Protein AF-A0A7S2K8G9-F1 (afdb_monomer_lite)

Sequence (237 aa):
RGAKSLRGMRRFMSRNVRMRMRWQKLLEPHQEMLNETRERWERATRVSAELAESSSAREAEAARQRVQIDTIRLQVPALEAEKKLAVASRSFKEAGRLTEEIKRREESQRAMEAELEQLQESLSGAREELAACRSAEESAQAELVEAESKCDLEELRVLRRQVRDIEKLRAVLGEIAGDQDTTLLAQEVKVLQKCQDHLAHKCAVEVDSLEDIPSAAEEEDPPDEEEDEEEDEGEEA

Structure (mmCIF, N/CA/C/O backbone):
data_AF-A0A7S2K8G9-F1
#
_entry.id   AF-A0A7S2K8G9-F1
#
loop_
_atom_site.group_PDB
_atom_site.id
_atom_site.type_symbol
_atom_site.label_atom_id
_atom_site.label_alt_id
_atom_site.label_comp_id
_atom_site.label_asym_id
_atom_site.label_entity_id
_atom_site.label_seq_id
_atom_site.pdbx_PDB_ins_code
_atom_site.Cartn_x
_atom_site.Cartn_y
_atom_site.Cartn_z
_atom_site.occupancy
_atom_site.B_iso_or_equiv
_atom_site.auth_seq_id
_atom_site.auth_comp_id
_atom_site.auth_asym_id
_atom_site.auth_atom_id
_atom_site.pdbx_PDB_model_num
ATOM 1 N N . ARG A 1 1 ? 49.197 5.739 -41.505 1.00 50.34 1 ARG A N 1
ATOM 2 C CA . ARG A 1 1 ? 47.767 5.317 -41.477 1.00 50.34 1 ARG A CA 1
ATOM 3 C C . ARG A 1 1 ? 47.216 5.116 -40.052 1.00 50.34 1 ARG A C 1
ATOM 5 O O . ARG A 1 1 ? 46.020 5.294 -39.887 1.00 50.34 1 ARG A O 1
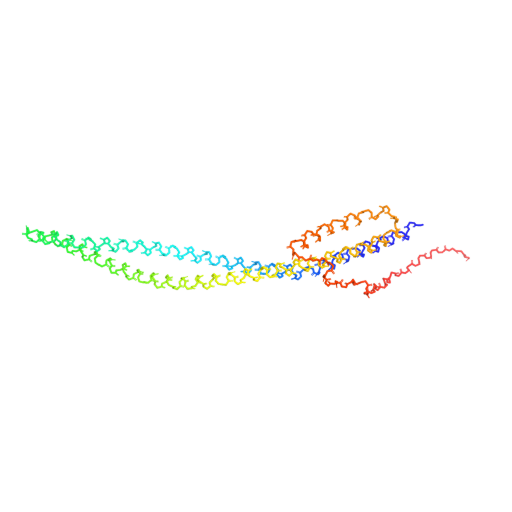ATOM 12 N N . GLY A 1 2 ? 48.042 4.855 -39.025 1.00 57.88 2 GLY A N 1
ATOM 13 C CA . GLY A 1 2 ? 47.574 4.643 -37.639 1.00 57.88 2 GLY A CA 1
ATOM 14 C C . GLY A 1 2 ? 46.947 5.858 -36.930 1.00 57.88 2 GLY A C 1
ATOM 15 O O . GLY A 1 2 ? 45.874 5.729 -36.356 1.00 57.88 2 GLY A O 1
ATOM 16 N N . ALA A 1 3 ? 47.533 7.059 -37.024 1.00 60.72 3 ALA A N 1
ATOM 17 C CA . ALA A 1 3 ? 47.058 8.223 -36.252 1.00 60.72 3 AL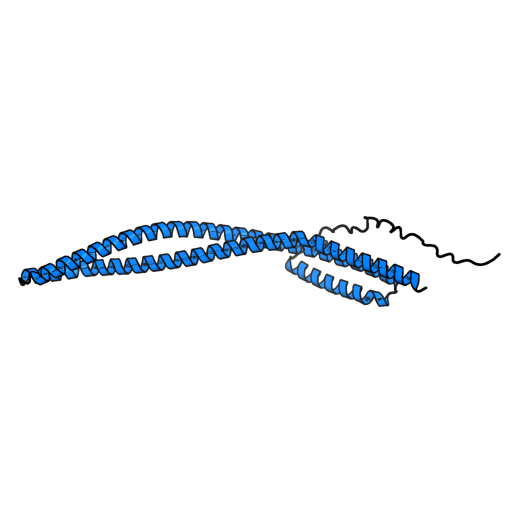A A CA 1
ATOM 18 C C . ALA A 1 3 ? 45.655 8.740 -36.654 1.00 60.72 3 ALA A C 1
ATOM 20 O O . ALA A 1 3 ? 44.865 9.125 -35.795 1.00 60.72 3 ALA A O 1
ATOM 21 N N . LYS A 1 4 ? 45.303 8.709 -37.952 1.00 61.47 4 LYS A N 1
ATOM 22 C CA . LYS A 1 4 ? 43.963 9.107 -38.442 1.00 61.47 4 LYS A CA 1
ATOM 23 C C . LYS A 1 4 ? 42.865 8.125 -37.997 1.00 61.47 4 LYS A C 1
ATOM 25 O O . LYS A 1 4 ? 41.778 8.561 -37.637 1.00 61.47 4 LYS A O 1
ATOM 30 N N . SER A 1 5 ? 43.174 6.826 -37.958 1.00 72.31 5 SER A N 1
ATOM 31 C CA . SER A 1 5 ? 42.262 5.776 -37.479 1.00 72.31 5 SER A CA 1
ATOM 32 C C . SER A 1 5 ? 42.030 5.866 -35.963 1.00 72.31 5 SER A C 1
ATOM 34 O O . SER A 1 5 ? 40.886 5.823 -35.517 1.00 72.31 5 SER A O 1
ATOM 36 N N . LEU A 1 6 ? 43.082 6.123 -35.173 1.00 80.19 6 LEU A N 1
ATOM 37 C CA . LEU A 1 6 ? 42.963 6.315 -33.720 1.00 80.19 6 LEU A CA 1
ATOM 38 C C . LEU A 1 6 ? 42.156 7.570 -33.347 1.00 80.19 6 LEU A C 1
ATOM 40 O O . LEU A 1 6 ? 41.344 7.519 -32.422 1.00 80.19 6 LEU A O 1
ATOM 44 N N . ARG A 1 7 ? 42.318 8.681 -34.084 1.00 83.06 7 ARG A N 1
ATOM 45 C CA . ARG A 1 7 ? 41.493 9.891 -33.902 1.00 83.06 7 ARG A CA 1
ATOM 46 C C . ARG A 1 7 ? 40.018 9.642 -34.233 1.00 83.06 7 ARG A C 1
ATOM 48 O O . ARG A 1 7 ? 39.152 10.035 -33.453 1.00 83.06 7 ARG A O 1
ATOM 55 N N . GLY A 1 8 ? 39.729 8.945 -35.336 1.00 83.25 8 GLY A N 1
ATOM 56 C CA . GLY A 1 8 ? 38.362 8.548 -35.699 1.00 83.25 8 GLY A CA 1
ATOM 57 C C . GLY A 1 8 ? 37.708 7.659 -34.638 1.00 83.25 8 GLY A C 1
ATOM 58 O O . GLY A 1 8 ? 36.582 7.920 -34.219 1.00 83.25 8 GLY A O 1
ATOM 59 N N . MET A 1 9 ? 38.452 6.675 -34.124 1.00 86.50 9 MET A N 1
ATOM 60 C CA . MET A 1 9 ? 37.984 5.790 -33.056 1.00 86.50 9 MET A CA 1
ATOM 61 C C . MET A 1 9 ? 37.718 6.544 -31.745 1.00 86.50 9 MET A C 1
ATOM 63 O O . MET A 1 9 ? 36.694 6.320 -31.103 1.00 86.50 9 MET A O 1
ATOM 67 N N . ARG A 1 10 ? 38.587 7.489 -31.356 1.00 87.12 10 ARG A N 1
ATOM 68 C CA . ARG A 1 10 ? 38.372 8.322 -30.159 1.00 87.12 10 ARG A CA 1
ATOM 69 C C . ARG A 1 10 ? 37.073 9.126 -30.262 1.00 87.12 10 ARG A C 1
ATOM 71 O O . ARG A 1 10 ? 36.257 9.078 -29.346 1.00 87.12 10 ARG A O 1
ATOM 78 N N . ARG A 1 11 ? 36.843 9.801 -31.396 1.00 87.12 11 ARG A N 1
ATOM 79 C CA . ARG A 1 11 ? 35.603 10.562 -31.647 1.00 87.12 11 ARG A CA 1
ATOM 80 C C . ARG A 1 11 ? 34.369 9.662 -31.624 1.00 87.12 11 ARG A C 1
ATOM 82 O O . ARG A 1 11 ? 33.360 10.017 -31.015 1.00 87.12 11 ARG A O 1
ATOM 89 N N . PHE A 1 12 ? 34.463 8.482 -32.236 1.00 88.94 12 PHE A N 1
ATOM 90 C CA . PHE A 1 12 ? 33.402 7.478 -32.217 1.00 88.94 12 PHE A CA 1
ATOM 91 C C . PHE A 1 12 ? 33.032 7.059 -30.785 1.00 88.94 12 PHE A C 1
ATOM 93 O O . PH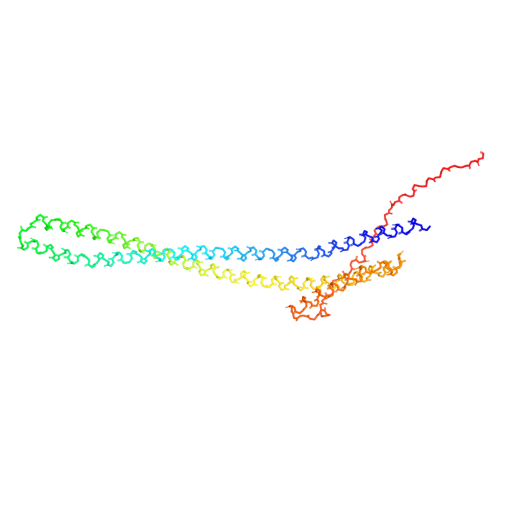E A 1 12 ? 31.856 7.095 -30.416 1.00 88.94 12 PHE A O 1
ATOM 100 N N . MET A 1 13 ? 34.025 6.731 -29.955 1.00 88.94 13 MET A N 1
ATOM 101 C CA . MET A 1 13 ? 33.805 6.332 -28.562 1.00 88.94 13 MET A CA 1
ATOM 102 C C . MET A 1 13 ? 33.171 7.458 -27.738 1.00 88.94 13 MET A C 1
ATOM 104 O O . MET A 1 13 ? 32.172 7.223 -27.057 1.00 88.94 13 MET A O 1
ATOM 108 N N . SER A 1 14 ? 33.670 8.693 -27.858 1.00 89.69 14 SER A N 1
ATOM 109 C CA . SER A 1 14 ? 33.078 9.856 -27.183 1.00 89.69 14 SER A CA 1
ATOM 110 C C . SER A 1 14 ? 31.628 10.094 -27.613 1.00 89.69 14 SER A C 1
ATOM 112 O O . SER A 1 14 ? 30.766 10.385 -26.782 1.00 89.69 14 SER A O 1
ATOM 114 N N . ARG A 1 15 ? 31.314 9.932 -28.904 1.00 89.75 15 ARG A N 1
ATOM 115 C CA . ARG A 1 15 ? 29.938 10.027 -29.416 1.00 89.75 15 ARG A CA 1
ATOM 116 C C . ARG A 1 15 ? 29.037 8.932 -28.838 1.00 89.75 15 ARG A C 1
ATOM 118 O O . ARG A 1 15 ? 27.915 9.236 -28.439 1.00 89.75 15 ARG A O 1
ATOM 125 N N . ASN A 1 16 ? 29.521 7.692 -28.766 1.00 90.12 16 ASN A N 1
ATOM 126 C CA . ASN A 1 16 ? 28.788 6.557 -28.200 1.00 90.12 16 ASN A CA 1
ATOM 127 C C . ASN A 1 16 ? 28.455 6.790 -26.714 1.00 90.12 16 ASN A C 1
ATOM 129 O O . ASN A 1 16 ? 27.297 6.680 -26.316 1.00 90.12 16 ASN A O 1
ATOM 133 N N . VAL A 1 17 ? 29.435 7.221 -25.914 1.00 92.31 17 VAL A N 1
ATOM 134 C CA . VAL A 1 17 ? 29.226 7.544 -24.491 1.00 92.31 17 VAL A CA 1
ATOM 135 C C . VAL A 1 17 ? 28.196 8.665 -24.316 1.00 92.31 17 VAL A C 1
ATOM 137 O O . VAL A 1 17 ? 27.232 8.496 -23.569 1.00 92.31 17 VAL A O 1
ATOM 140 N N . ARG A 1 18 ? 28.335 9.780 -25.047 1.00 91.50 18 ARG A N 1
ATOM 141 C CA . ARG A 1 18 ? 27.383 10.908 -24.981 1.00 91.50 18 ARG A CA 1
ATOM 142 C C . ARG A 1 18 ? 25.966 10.495 -25.371 1.00 91.50 18 ARG A C 1
ATOM 144 O O . ARG A 1 18 ? 24.994 10.911 -24.747 1.00 91.50 18 ARG A O 1
ATOM 151 N N . MET A 1 19 ? 25.836 9.659 -26.394 1.00 92.31 19 MET A N 1
ATOM 152 C CA . MET A 1 19 ? 24.553 9.118 -26.826 1.00 92.31 19 MET A CA 1
ATOM 153 C C . MET A 1 19 ? 23.892 8.270 -25.729 1.00 92.31 19 MET A C 1
ATOM 155 O O . MET A 1 19 ? 22.720 8.496 -25.439 1.00 92.31 19 MET A O 1
ATOM 159 N N . ARG A 1 20 ? 24.642 7.383 -25.063 1.00 93.62 20 ARG A N 1
ATOM 160 C CA . ARG A 1 20 ? 24.128 6.585 -23.936 1.00 93.62 20 ARG A CA 1
ATOM 161 C C . ARG A 1 20 ? 23.677 7.449 -22.764 1.00 93.62 20 ARG A C 1
ATOM 163 O O . ARG A 1 20 ? 22.590 7.234 -22.238 1.00 93.62 20 ARG A O 1
ATOM 170 N N . MET A 1 21 ? 24.462 8.468 -22.412 1.00 94.06 21 MET A N 1
ATOM 171 C CA . MET A 1 21 ? 24.083 9.434 -21.374 1.00 94.06 21 MET A CA 1
ATOM 172 C C . MET A 1 21 ? 22.768 10.145 -21.708 1.00 94.06 21 MET A C 1
ATOM 174 O O . MET A 1 21 ? 21.941 10.356 -20.828 1.00 94.06 21 MET A O 1
ATOM 178 N N . ARG A 1 22 ? 22.539 10.494 -22.981 1.00 92.56 22 ARG A N 1
ATOM 179 C CA . ARG A 1 22 ? 21.271 11.108 -23.402 1.00 92.56 22 ARG A CA 1
ATOM 180 C C . ARG A 1 22 ? 20.089 10.166 -23.227 1.00 92.56 22 ARG A C 1
ATOM 182 O O . ARG A 1 22 ? 19.056 10.612 -22.752 1.00 92.56 22 ARG A O 1
ATOM 189 N N . TRP A 1 23 ? 20.225 8.890 -23.580 1.00 94.62 23 TRP A N 1
ATOM 190 C CA . TRP A 1 23 ? 19.137 7.935 -23.363 1.00 94.62 23 TRP A CA 1
ATOM 191 C C . TRP A 1 23 ? 18.804 7.768 -21.882 1.00 94.62 23 TRP A C 1
ATOM 193 O O . TRP A 1 23 ? 17.631 7.709 -21.538 1.00 94.62 23 TRP A O 1
ATOM 203 N N . GLN A 1 24 ? 19.816 7.751 -21.012 1.00 94.81 24 GLN A N 1
ATOM 204 C CA . GLN A 1 24 ? 19.599 7.699 -19.567 1.00 94.81 24 GLN A CA 1
ATOM 205 C C . GLN A 1 24 ? 18.829 8.931 -19.070 1.00 94.81 24 GLN A C 1
ATOM 207 O O . GLN A 1 24 ? 17.834 8.778 -18.372 1.00 94.81 24 GLN A O 1
ATOM 212 N N . LYS A 1 25 ? 19.225 10.135 -19.501 1.00 95.12 25 LYS A N 1
ATOM 213 C CA . LYS A 1 25 ? 18.531 11.386 -19.151 1.00 95.12 25 LYS A CA 1
ATOM 214 C C . LYS A 1 25 ? 17.076 11.440 -19.622 1.00 95.12 25 LYS A C 1
ATOM 216 O O . LYS A 1 25 ? 16.276 12.140 -19.019 1.00 95.12 25 LYS A O 1
ATOM 221 N N . LEU A 1 26 ? 16.729 10.738 -20.704 1.00 94.56 26 LEU A N 1
ATOM 222 C CA . LEU A 1 26 ? 15.336 10.641 -21.154 1.00 94.56 26 LEU A CA 1
ATOM 223 C C . LEU A 1 26 ? 14.488 9.782 -20.210 1.00 94.56 26 LEU A C 1
ATOM 225 O O . LEU A 1 26 ? 13.310 10.063 -20.048 1.00 94.56 26 LEU A O 1
ATOM 229 N N . LEU A 1 27 ? 15.073 8.748 -19.600 1.00 94.81 27 LEU A N 1
ATOM 230 C CA . LEU A 1 27 ? 14.357 7.822 -18.716 1.00 94.81 27 LEU A CA 1
ATOM 231 C C . LEU A 1 27 ? 14.278 8.310 -17.267 1.00 94.81 27 LEU A C 1
ATOM 233 O O . LEU A 1 27 ? 13.322 7.983 -16.572 1.00 94.81 27 LEU A O 1
ATOM 237 N N . GLU A 1 28 ? 15.261 9.092 -16.824 1.00 96.00 28 GLU A N 1
ATOM 238 C CA . GLU A 1 28 ? 15.379 9.617 -15.458 1.00 96.00 28 GLU A CA 1
ATOM 239 C C . GLU A 1 28 ? 14.076 10.226 -14.895 1.00 96.00 28 GLU A C 1
ATOM 241 O O . GLU A 1 28 ? 13.615 9.727 -13.869 1.00 96.00 28 GLU A O 1
ATOM 246 N N . PRO A 1 29 ? 13.384 11.174 -15.563 1.00 96.06 29 PRO A N 1
ATOM 247 C CA . PRO A 1 29 ? 12.154 11.755 -15.010 1.00 96.06 29 PRO A CA 1
ATOM 248 C C . PRO A 1 29 ? 11.009 10.739 -14.852 1.00 96.06 29 PRO A C 1
ATOM 250 O O . PRO A 1 29 ? 10.160 10.878 -13.973 1.00 96.06 29 PRO A O 1
ATOM 253 N N . HIS A 1 30 ? 10.964 9.702 -15.692 1.00 95.56 30 HIS A N 1
ATOM 254 C CA . HIS A 1 30 ? 9.945 8.653 -15.603 1.00 95.56 30 HIS A CA 1
ATOM 255 C C . HIS A 1 30 ? 10.254 7.665 -14.478 1.00 95.56 30 HIS A C 1
ATOM 257 O O . HIS A 1 30 ? 9.345 7.231 -13.772 1.00 95.56 30 HIS A O 1
ATOM 263 N N . GLN A 1 31 ? 11.537 7.366 -14.265 1.00 95.31 31 GLN A N 1
ATOM 264 C CA . GLN A 1 31 ? 11.991 6.569 -13.129 1.00 95.31 31 GLN A CA 1
ATOM 265 C C . GLN A 1 31 ? 11.748 7.297 -11.804 1.00 95.31 31 GLN A C 1
ATOM 267 O O . GLN A 1 31 ? 11.271 6.681 -10.855 1.00 95.31 31 GLN A O 1
ATOM 272 N N . GLU A 1 32 ? 12.020 8.602 -11.741 1.00 96.88 32 GLU A N 1
ATOM 273 C CA . GLU A 1 32 ? 11.715 9.438 -10.574 1.00 96.88 32 GLU A CA 1
ATOM 274 C C . GLU A 1 32 ? 10.214 9.437 -10.266 1.00 96.88 32 GLU A C 1
ATOM 276 O O . GLU A 1 32 ? 9.825 9.109 -9.148 1.00 96.88 32 GLU A O 1
ATOM 281 N N . MET A 1 33 ? 9.362 9.677 -11.268 1.00 97.12 33 MET A N 1
ATOM 282 C CA . MET A 1 33 ? 7.902 9.609 -11.115 1.00 97.12 33 MET A CA 1
ATOM 283 C C . MET A 1 33 ? 7.428 8.242 -10.591 1.00 97.12 33 MET A C 1
ATOM 285 O O . MET A 1 33 ? 6.577 8.169 -9.698 1.00 97.12 33 MET A O 1
ATOM 289 N N . LEU A 1 34 ? 7.962 7.145 -11.137 1.00 96.50 34 LEU A N 1
ATOM 290 C CA . LEU A 1 34 ? 7.613 5.791 -10.705 1.00 96.50 34 LEU A CA 1
ATOM 291 C C . LEU A 1 34 ? 8.049 5.531 -9.255 1.00 96.50 34 LEU A C 1
ATOM 293 O O . LEU A 1 34 ? 7.299 4.951 -8.470 1.00 96.50 34 LEU A O 1
ATOM 297 N N . ASN A 1 35 ? 9.241 5.992 -8.878 1.00 97.44 35 ASN A N 1
ATOM 298 C CA . ASN A 1 35 ? 9.736 5.869 -7.511 1.00 97.44 35 ASN A CA 1
ATOM 299 C C . ASN A 1 35 ? 8.875 6.682 -6.534 1.00 97.44 35 ASN A C 1
ATOM 301 O O . ASN A 1 35 ? 8.447 6.148 -5.514 1.00 97.44 35 ASN A O 1
ATOM 305 N N . GLU A 1 36 ? 8.542 7.932 -6.862 1.00 97.81 36 GLU A N 1
ATOM 306 C CA . GLU A 1 36 ? 7.702 8.793 -6.020 1.00 97.81 36 GLU A CA 1
ATOM 307 C C . GLU A 1 36 ? 6.300 8.210 -5.793 1.00 97.81 36 GLU A C 1
ATOM 309 O O . GLU A 1 36 ? 5.767 8.246 -4.677 1.00 97.81 36 GLU A O 1
ATOM 314 N N . THR A 1 37 ? 5.684 7.671 -6.849 1.00 97.56 37 THR A N 1
ATOM 315 C CA . THR A 1 37 ? 4.356 7.042 -6.765 1.00 97.56 37 THR A CA 1
ATOM 316 C C . THR A 1 37 ? 4.403 5.729 -5.989 1.00 97.56 37 THR A C 1
ATOM 318 O O . THR A 1 37 ? 3.532 5.495 -5.147 1.00 97.56 37 THR A O 1
ATOM 321 N N . ARG A 1 38 ? 5.458 4.920 -6.161 1.00 97.94 38 ARG A N 1
ATOM 322 C CA . ARG A 1 38 ? 5.689 3.717 -5.350 1.00 97.94 38 ARG A CA 1
ATOM 323 C C . ARG A 1 38 ? 5.851 4.064 -3.871 1.00 97.94 38 ARG A C 1
ATOM 325 O O . ARG A 1 38 ? 5.158 3.485 -3.041 1.00 97.94 38 ARG A O 1
ATOM 332 N N . GLU A 1 39 ? 6.682 5.046 -3.532 1.00 98.00 39 GLU A N 1
ATOM 333 C CA . GLU A 1 39 ? 6.868 5.494 -2.146 1.00 98.00 39 GLU A CA 1
ATOM 334 C C . GLU A 1 39 ? 5.577 6.045 -1.524 1.00 98.00 39 GLU A C 1
ATOM 336 O O . GLU A 1 39 ? 5.357 5.944 -0.312 1.00 98.00 39 GLU A O 1
ATOM 341 N N . ARG A 1 40 ? 4.713 6.682 -2.322 1.00 97.56 40 ARG A N 1
ATOM 342 C CA . ARG A 1 40 ? 3.399 7.153 -1.862 1.00 97.56 40 ARG A CA 1
ATOM 343 C C . ARG A 1 40 ? 2.483 5.980 -1.526 1.00 97.56 40 ARG A C 1
ATOM 345 O O . ARG A 1 40 ? 1.909 5.977 -0.436 1.00 97.56 40 ARG A O 1
ATOM 352 N N . TRP A 1 41 ? 2.383 4.998 -2.419 1.00 98.25 41 TRP A N 1
ATOM 353 C CA . TRP A 1 41 ? 1.589 3.791 -2.199 1.00 98.25 41 TRP A CA 1
ATOM 354 C C . TRP A 1 41 ? 2.103 2.984 -0.999 1.00 98.25 41 TRP A C 1
ATOM 356 O O . TRP A 1 41 ? 1.333 2.708 -0.084 1.00 98.25 41 TRP A O 1
ATOM 366 N N . GLU A 1 42 ? 3.410 2.721 -0.911 1.00 98.06 42 GLU A N 1
ATOM 367 C CA . GLU A 1 42 ? 4.015 1.987 0.211 1.00 98.06 42 GLU A CA 1
ATOM 368 C C . GLU A 1 42 ? 3.752 2.664 1.564 1.00 98.06 42 GLU A C 1
ATOM 370 O O . GLU A 1 42 ? 3.424 2.000 2.553 1.00 98.06 42 GLU A O 1
ATOM 375 N N . ARG A 1 43 ? 3.851 4.000 1.623 1.00 97.81 43 ARG A N 1
ATOM 376 C CA . ARG A 1 43 ? 3.500 4.757 2.832 1.00 97.81 43 ARG A CA 1
ATOM 377 C C . ARG A 1 43 ? 2.023 4.613 3.184 1.00 97.81 43 ARG A C 1
ATOM 379 O O . ARG A 1 43 ? 1.722 4.412 4.359 1.00 97.81 43 ARG A O 1
ATOM 386 N N . ALA A 1 44 ? 1.123 4.714 2.205 1.00 97.00 44 ALA A N 1
ATOM 387 C CA . ALA A 1 44 ? -0.315 4.575 2.430 1.00 97.00 44 ALA A CA 1
ATOM 388 C C . ALA A 1 44 ? -0.672 3.168 2.939 1.00 97.00 44 ALA A C 1
ATOM 390 O O . ALA A 1 44 ? -1.344 3.045 3.963 1.00 97.00 44 ALA A O 1
ATOM 391 N N . THR A 1 45 ? -0.135 2.121 2.306 1.00 97.75 45 THR A N 1
ATOM 392 C CA . THR A 1 45 ? -0.306 0.722 2.726 1.00 97.75 45 THR A CA 1
ATOM 393 C C . THR A 1 45 ? 0.209 0.485 4.142 1.00 97.75 45 THR A C 1
ATOM 395 O O . THR A 1 45 ? -0.472 -0.152 4.945 1.00 97.75 45 THR A O 1
ATOM 398 N N . ARG A 1 46 ? 1.380 1.032 4.502 1.00 97.94 46 ARG A N 1
ATOM 399 C CA . ARG A 1 46 ? 1.911 0.898 5.867 1.00 97.94 46 ARG A CA 1
ATOM 400 C C . ARG A 1 46 ? 0.980 1.529 6.904 1.00 97.94 46 ARG A C 1
ATOM 402 O O . ARG A 1 46 ? 0.658 0.881 7.893 1.00 97.94 46 ARG A O 1
ATOM 409 N N . VAL A 1 47 ? 0.522 2.759 6.667 1.00 96.62 47 VAL A N 1
ATOM 410 C CA . VAL A 1 47 ? -0.398 3.460 7.584 1.00 96.62 47 VAL A CA 1
ATOM 411 C C . VAL A 1 47 ? -1.727 2.704 7.715 1.00 96.62 47 VAL A C 1
ATOM 413 O O . VAL A 1 47 ? -2.224 2.516 8.824 1.00 96.62 47 VAL A O 1
ATOM 416 N N . SER A 1 48 ? -2.276 2.223 6.597 1.00 96.81 48 SER A N 1
ATOM 417 C CA . SER A 1 48 ? -3.493 1.400 6.547 1.00 96.81 48 SER A CA 1
ATOM 418 C C . SER A 1 48 ? -3.341 0.116 7.378 1.00 96.81 48 SER A C 1
ATOM 420 O O . SER A 1 48 ? -4.218 -0.217 8.181 1.00 96.81 48 SER A O 1
ATOM 422 N N . ALA A 1 49 ? -2.198 -0.569 7.262 1.00 97.25 49 ALA A N 1
ATOM 423 C CA . ALA A 1 49 ? -1.897 -1.786 8.013 1.00 97.25 49 ALA A CA 1
ATOM 424 C C . ALA A 1 49 ? -1.736 -1.532 9.523 1.00 97.25 49 ALA A C 1
ATOM 426 O O . ALA A 1 49 ? -2.355 -2.233 10.325 1.00 97.25 49 ALA A O 1
ATOM 427 N N . GLU A 1 50 ? -0.966 -0.511 9.911 1.00 96.81 50 GLU A N 1
ATOM 428 C CA . GLU A 1 50 ? -0.763 -0.127 11.317 1.00 96.81 50 GLU A CA 1
ATOM 429 C C . GLU A 1 50 ? -2.095 0.229 11.998 1.00 96.81 50 GLU A C 1
ATOM 431 O O . GLU A 1 50 ? -2.380 -0.209 13.119 1.00 96.81 50 GLU A O 1
ATOM 436 N N . LEU A 1 51 ? -2.956 0.982 11.306 1.00 96.12 51 LEU A N 1
ATOM 437 C CA . LEU A 1 51 ? -4.263 1.365 11.830 1.00 96.12 51 LEU A CA 1
ATOM 438 C C . LEU A 1 51 ? -5.225 0.172 11.914 1.00 96.12 51 LEU A C 1
ATOM 440 O O . LEU A 1 51 ? -5.969 0.057 12.890 1.00 96.12 51 LEU A O 1
ATOM 444 N N . ALA A 1 52 ? -5.191 -0.741 10.940 1.00 97.12 52 ALA A N 1
ATOM 445 C CA . ALA A 1 52 ? -5.979 -1.970 10.975 1.00 97.12 52 ALA A CA 1
ATOM 446 C C . ALA A 1 52 ? -5.579 -2.875 12.152 1.00 97.12 52 ALA A C 1
ATOM 448 O O . ALA A 1 52 ? -6.454 -3.376 12.862 1.00 97.12 52 ALA A O 1
ATOM 449 N N . GLU A 1 53 ? -4.278 -3.046 12.401 1.00 97.19 53 GLU A N 1
ATOM 450 C CA . GLU A 1 53 ? -3.770 -3.815 13.541 1.00 97.19 53 GLU A CA 1
ATOM 451 C C . GLU A 1 53 ? -4.179 -3.167 14.871 1.00 97.19 53 GLU A C 1
ATOM 453 O O . GLU A 1 53 ? -4.745 -3.829 15.746 1.00 97.19 53 GLU A O 1
ATOM 458 N N . SER A 1 54 ? -3.976 -1.852 14.999 1.00 96.12 54 SER A N 1
ATOM 459 C CA . SER A 1 54 ? -4.367 -1.094 16.191 1.00 96.12 54 SER A CA 1
ATOM 460 C C . SER A 1 54 ? -5.876 -1.173 16.457 1.00 96.12 54 SER A C 1
ATOM 462 O O . SER A 1 54 ? -6.300 -1.396 17.594 1.00 96.12 54 SER A O 1
ATOM 464 N N . SER A 1 55 ? -6.699 -1.047 15.412 1.00 96.00 55 SER A N 1
ATOM 465 C CA . SER A 1 55 ? -8.155 -1.181 15.505 1.00 96.00 55 SER A CA 1
ATOM 466 C C . SER A 1 55 ? -8.558 -2.592 15.943 1.00 96.00 55 SER A C 1
ATOM 468 O O . SER A 1 55 ? -9.308 -2.743 16.907 1.00 96.00 55 SER A O 1
ATOM 470 N N . SER A 1 56 ? -7.973 -3.633 15.341 1.00 96.31 56 SER A N 1
ATOM 471 C CA . SER A 1 56 ? -8.232 -5.026 15.724 1.00 96.31 56 SER A CA 1
ATOM 472 C C . SER A 1 56 ? -7.869 -5.313 17.185 1.00 96.31 56 SER A C 1
ATOM 474 O O . SER A 1 56 ? -8.588 -6.053 17.862 1.00 96.31 56 SER A O 1
ATOM 476 N N . ALA A 1 57 ? -6.773 -4.742 17.693 1.00 96.19 57 ALA A N 1
ATOM 477 C CA . ALA A 1 57 ? -6.374 -4.899 19.090 1.00 96.19 57 ALA A CA 1
ATOM 478 C C . ALA A 1 57 ? -7.396 -4.264 20.049 1.00 96.19 57 ALA A C 1
ATOM 480 O O . ALA A 1 57 ? -7.796 -4.893 21.034 1.00 96.19 57 ALA A O 1
ATOM 481 N N . ARG A 1 58 ? -7.877 -3.055 19.725 1.00 95.81 58 ARG A N 1
ATOM 482 C CA . ARG A 1 58 ? -8.929 -2.362 20.486 1.00 95.81 58 ARG A CA 1
ATOM 483 C C . ARG A 1 58 ? -10.262 -3.111 20.442 1.00 95.81 58 ARG A C 1
ATOM 485 O O . ARG A 1 58 ? -10.941 -3.212 21.459 1.00 95.81 58 ARG A O 1
ATOM 492 N N . GLU A 1 59 ? -10.634 -3.694 19.303 1.00 96.25 59 GLU A N 1
ATOM 493 C CA . GLU A 1 59 ? -11.848 -4.516 19.192 1.00 96.25 59 GLU A CA 1
ATOM 494 C C . GLU A 1 59 ? -11.777 -5.764 20.081 1.00 96.25 59 GLU A C 1
ATOM 496 O O . GLU A 1 59 ? -12.748 -6.100 20.767 1.00 96.25 59 GLU A O 1
ATOM 501 N N . ALA A 1 60 ? -10.617 -6.425 20.126 1.00 97.06 60 ALA A N 1
ATOM 502 C CA . ALA A 1 60 ? -10.390 -7.562 21.012 1.00 97.06 60 ALA A CA 1
ATOM 503 C C . ALA A 1 60 ? -10.458 -7.158 22.496 1.00 97.06 60 ALA A C 1
ATOM 505 O O . ALA A 1 60 ? -11.001 -7.896 23.322 1.00 97.06 60 ALA A O 1
ATOM 506 N N . GLU A 1 61 ? -9.941 -5.983 22.856 1.00 96.44 61 GLU A N 1
ATOM 507 C CA . GLU A 1 61 ? -10.066 -5.428 24.204 1.00 96.44 61 GLU A CA 1
ATOM 508 C C . GLU A 1 61 ? -11.520 -5.127 24.583 1.00 96.44 61 GLU A C 1
ATOM 510 O O . GLU A 1 61 ? -11.980 -5.595 25.628 1.00 96.44 61 GLU A O 1
ATOM 515 N N . ALA A 1 62 ? -12.277 -4.479 23.696 1.00 97.06 62 ALA A N 1
ATOM 516 C CA . ALA A 1 62 ? -13.697 -4.207 23.901 1.00 97.06 62 ALA A CA 1
ATOM 517 C C . ALA A 1 62 ? -14.501 -5.504 24.091 1.00 97.06 62 ALA A C 1
ATOM 519 O O . ALA A 1 62 ? -15.375 -5.587 24.956 1.00 97.06 62 ALA A O 1
ATOM 520 N N . ALA A 1 63 ? -14.192 -6.548 23.315 1.00 97.00 63 ALA A N 1
ATOM 521 C CA . ALA A 1 63 ? -14.816 -7.860 23.468 1.00 97.00 63 ALA A CA 1
ATOM 522 C C . ALA A 1 63 ? -14.507 -8.492 24.837 1.00 97.00 63 ALA A C 1
ATOM 524 O O . ALA A 1 63 ? -15.411 -9.029 25.481 1.00 97.00 63 ALA A O 1
ATOM 525 N N . ARG A 1 64 ? -13.261 -8.388 25.322 1.00 96.88 64 ARG A N 1
ATOM 526 C CA . ARG A 1 64 ? -12.877 -8.879 26.658 1.00 96.88 64 ARG A CA 1
ATOM 527 C C . ARG A 1 64 ? -13.612 -8.139 27.775 1.00 96.88 64 ARG A C 1
ATOM 529 O O . ARG A 1 64 ? -14.137 -8.796 28.672 1.00 96.88 64 ARG A O 1
ATOM 536 N N . GLN A 1 65 ? -13.696 -6.810 27.706 1.00 96.69 65 GLN A N 1
ATOM 537 C CA . GLN A 1 65 ? -14.427 -6.006 28.694 1.00 96.69 65 GLN A CA 1
ATOM 538 C C . GLN A 1 65 ? -15.920 -6.357 28.721 1.00 96.69 65 GLN A C 1
ATOM 540 O O . GLN A 1 65 ? -16.481 -6.546 29.798 1.00 96.69 65 GLN A O 1
ATOM 545 N N . ARG A 1 66 ? -16.558 -6.547 27.556 1.00 97.75 66 ARG A N 1
ATOM 546 C CA . ARG A 1 66 ? -17.963 -6.993 27.474 1.00 97.75 66 ARG A CA 1
ATOM 547 C C . ARG A 1 66 ? -18.194 -8.313 28.208 1.00 97.75 66 ARG A C 1
ATOM 549 O O . ARG A 1 66 ? -19.105 -8.403 29.023 1.00 97.75 66 ARG A O 1
ATOM 556 N N . VAL A 1 67 ? -17.327 -9.305 27.992 1.00 97.88 67 VAL A N 1
ATOM 557 C CA . VAL A 1 67 ? -17.422 -10.606 28.679 1.00 97.88 67 VAL A CA 1
ATOM 558 C C . VAL A 1 67 ? -17.255 -10.463 30.198 1.00 97.88 67 VAL A C 1
ATOM 560 O O . VAL A 1 67 ? -17.954 -11.133 30.962 1.00 97.88 67 VAL A O 1
ATOM 563 N N . GLN A 1 68 ? -16.356 -9.590 30.662 1.00 97.25 68 GLN A N 1
ATOM 564 C CA . GLN A 1 68 ? -16.177 -9.322 32.094 1.00 97.25 68 GLN A CA 1
ATOM 565 C C . GLN A 1 68 ? -17.409 -8.646 32.710 1.00 97.25 68 GLN A C 1
ATOM 567 O O . GLN A 1 68 ? -17.877 -9.087 33.762 1.00 97.25 68 GLN A O 1
ATOM 572 N N . ILE A 1 69 ? -17.972 -7.641 32.034 1.00 97.88 69 ILE A N 1
ATOM 573 C CA . ILE A 1 69 ? -19.209 -6.964 32.445 1.00 97.88 69 ILE A CA 1
ATOM 574 C C . ILE A 1 69 ? -20.360 -7.970 32.537 1.00 97.88 69 ILE A C 1
ATOM 576 O O . ILE A 1 69 ? -21.034 -8.035 33.563 1.00 97.88 69 ILE A O 1
ATOM 580 N N . ASP A 1 70 ? -20.552 -8.805 31.514 1.00 97.69 70 ASP A N 1
ATOM 581 C CA . ASP A 1 70 ? -21.614 -9.815 31.502 1.00 97.69 70 ASP A CA 1
ATOM 582 C C . ASP A 1 70 ? -21.429 -10.854 32.616 1.00 97.69 70 ASP A C 1
ATOM 584 O O . ASP A 1 70 ? -22.391 -11.255 33.272 1.00 97.69 70 ASP A O 1
ATOM 588 N N . THR A 1 71 ? -20.183 -11.231 32.913 1.00 97.69 71 THR A N 1
ATOM 589 C CA . THR A 1 71 ? -19.868 -12.110 34.046 1.00 97.69 71 THR A CA 1
ATOM 590 C C . THR A 1 71 ? -20.273 -11.471 35.376 1.00 97.69 71 THR A C 1
ATOM 592 O O . THR A 1 71 ? -20.904 -12.130 36.204 1.00 97.69 71 THR A O 1
ATOM 595 N N . ILE A 1 72 ? -19.958 -10.188 35.589 1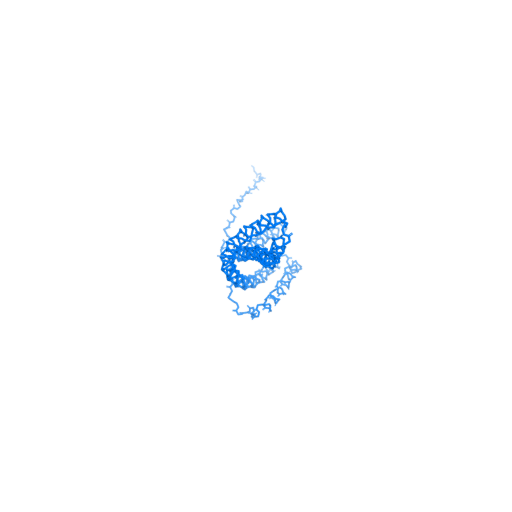.00 96.44 72 ILE A N 1
ATOM 596 C CA . ILE A 1 72 ? -20.356 -9.463 36.804 1.00 96.44 72 ILE A CA 1
ATOM 597 C C . ILE A 1 72 ? -21.886 -9.365 36.896 1.00 96.44 72 ILE A C 1
ATOM 599 O O . ILE A 1 72 ? -22.451 -9.654 37.953 1.00 96.44 72 ILE A O 1
ATOM 603 N N . ARG A 1 73 ? -22.564 -9.054 35.784 1.00 96.31 73 ARG A N 1
ATOM 604 C CA . ARG A 1 73 ? -24.034 -8.981 35.704 1.00 96.31 73 ARG A CA 1
ATOM 605 C C . ARG A 1 73 ? -24.718 -10.296 36.079 1.00 96.31 73 ARG A C 1
ATOM 607 O O . ARG A 1 73 ? -25.795 -10.265 36.665 1.00 96.31 73 ARG A O 1
ATOM 614 N N . LEU A 1 74 ? -24.099 -11.440 35.785 1.00 96.69 74 LEU A N 1
ATOM 615 C CA . LEU A 1 74 ? -24.594 -12.755 36.207 1.00 96.69 74 LEU A CA 1
ATOM 616 C C . LEU A 1 74 ? -24.290 -13.064 37.684 1.00 96.69 74 LEU A C 1
ATOM 618 O O . LEU A 1 74 ? -25.085 -13.728 38.349 1.00 96.69 74 LEU A O 1
ATOM 622 N N . GLN A 1 75 ? -23.157 -12.591 38.210 1.00 96.62 75 GLN A N 1
ATOM 623 C CA . GLN A 1 75 ? -22.722 -12.853 39.588 1.00 96.62 75 GLN A CA 1
ATOM 624 C C . GLN A 1 75 ? -23.492 -12.039 40.633 1.00 96.62 75 GLN A C 1
ATOM 626 O O . GLN A 1 75 ? -23.816 -12.573 41.694 1.00 96.62 75 GLN A O 1
ATOM 631 N N . VAL A 1 76 ? -23.795 -10.766 40.355 1.00 96.88 76 VAL A N 1
ATOM 632 C CA . VAL A 1 76 ? -24.448 -9.868 41.326 1.00 96.88 76 VAL A CA 1
ATOM 633 C C . VAL A 1 76 ? -25.788 -10.432 41.835 1.00 96.88 76 VAL A C 1
ATOM 635 O O . VAL A 1 76 ? -25.935 -10.546 43.053 1.00 96.88 76 VAL A O 1
ATOM 638 N N . PRO A 1 77 ? -26.724 -10.907 40.986 1.00 97.56 77 PRO A N 1
ATOM 639 C CA . PRO A 1 77 ? -27.976 -11.507 41.458 1.00 97.56 77 PRO A CA 1
ATOM 640 C C . PRO A 1 77 ? -27.783 -12.765 42.320 1.00 97.56 77 PRO A C 1
ATOM 642 O O . PRO A 1 77 ? -28.553 -13.005 43.254 1.00 97.56 77 PRO A O 1
ATOM 645 N N . ALA A 1 78 ? -26.756 -13.573 42.035 1.00 96.69 78 ALA A N 1
ATOM 646 C CA . ALA A 1 78 ? -26.433 -14.751 42.841 1.00 96.69 78 ALA A CA 1
ATOM 647 C C . ALA A 1 78 ? -25.942 -14.344 44.241 1.00 96.69 78 ALA A C 1
ATOM 649 O O . ALA A 1 78 ? -26.452 -14.844 45.244 1.00 96.69 78 ALA A O 1
ATOM 650 N N . LEU A 1 79 ? -25.040 -13.360 44.317 1.00 96.94 79 LEU A N 1
ATOM 651 C CA . LEU A 1 79 ? -24.569 -12.791 45.583 1.00 96.94 79 LEU A CA 1
ATOM 652 C C . LEU A 1 79 ? -25.708 -12.127 46.372 1.00 96.94 79 LEU A C 1
ATOM 654 O O . LEU A 1 79 ? -25.761 -12.230 47.599 1.00 96.94 79 LEU A O 1
ATOM 658 N N . GLU A 1 80 ? -26.661 -11.480 45.695 1.00 97.25 80 GLU A N 1
ATOM 659 C CA . GLU A 1 80 ? -27.864 -10.940 46.335 1.00 97.25 80 GLU A CA 1
ATOM 660 C C . GLU A 1 80 ? -28.748 -12.037 46.943 1.00 97.25 80 GLU A C 1
ATOM 662 O O . GLU A 1 80 ? -29.297 -11.857 48.036 1.00 97.25 80 GLU A O 1
ATOM 667 N N . ALA A 1 81 ? -28.899 -13.174 46.259 1.00 97.56 81 ALA A N 1
ATOM 668 C CA . ALA A 1 81 ? -29.638 -14.322 46.775 1.00 97.56 81 ALA A CA 1
ATOM 669 C C . ALA A 1 81 ? -28.938 -14.934 48.000 1.00 97.56 81 ALA A C 1
ATOM 671 O O . ALA A 1 81 ? -29.582 -15.151 49.030 1.00 97.56 81 ALA A O 1
ATOM 672 N N . GLU A 1 82 ? -27.619 -15.126 47.938 1.00 96.75 82 GLU A N 1
ATOM 673 C CA . GLU A 1 82 ? -26.803 -15.588 49.068 1.00 96.75 82 GLU A CA 1
ATOM 674 C C . GLU A 1 82 ? -26.889 -14.630 50.262 1.00 96.75 82 GLU A C 1
ATOM 676 O O . GLU A 1 82 ? -27.083 -15.062 51.401 1.00 96.75 82 GLU A O 1
ATOM 681 N N . LYS A 1 83 ? -26.856 -13.314 50.013 1.00 97.69 83 LYS A N 1
ATOM 682 C CA . LYS A 1 83 ? -27.036 -12.290 51.049 1.00 97.69 83 LYS A CA 1
ATOM 683 C C . LYS A 1 83 ? -28.397 -12.426 51.728 1.00 97.69 83 LYS A C 1
ATOM 685 O O . LYS A 1 83 ? -28.472 -12.373 52.957 1.00 97.69 83 LYS A O 1
ATOM 690 N N . LYS A 1 84 ? -29.478 -12.613 50.961 1.00 97.31 84 LYS A N 1
ATOM 691 C CA . LYS A 1 84 ? -30.833 -12.819 51.511 1.00 97.31 84 LYS A CA 1
ATOM 692 C C . LYS A 1 84 ? -30.890 -14.070 52.397 1.00 97.31 84 LYS A C 1
ATOM 694 O O . LYS A 1 84 ? -31.467 -14.013 53.483 1.00 97.31 84 LYS A O 1
ATOM 699 N N . LEU A 1 85 ? -30.242 -15.163 51.988 1.00 97.25 85 LEU A N 1
ATOM 700 C CA . LEU A 1 85 ? -30.135 -16.395 52.782 1.00 97.25 85 LEU A CA 1
ATOM 701 C C . LEU A 1 85 ? -29.310 -16.200 54.067 1.00 97.25 85 LEU A C 1
ATOM 703 O O . LEU A 1 85 ? -29.698 -16.685 55.134 1.00 97.25 85 LEU A O 1
ATOM 707 N N . ALA A 1 86 ? -28.207 -15.452 54.008 1.00 96.38 86 ALA A N 1
ATOM 708 C CA . ALA A 1 86 ? -27.394 -15.121 55.179 1.00 96.38 86 ALA A CA 1
ATOM 709 C C . ALA A 1 86 ? -28.182 -14.284 56.206 1.00 96.38 86 ALA A C 1
ATOM 711 O O . ALA A 1 86 ? -28.118 -14.547 57.407 1.00 96.38 86 ALA A O 1
ATOM 712 N N . VAL A 1 87 ? -28.997 -13.329 55.744 1.00 96.62 87 VAL A N 1
ATOM 713 C CA . VAL A 1 87 ? -29.910 -12.563 56.611 1.00 96.62 87 VAL A CA 1
ATOM 714 C C . VAL A 1 87 ? -30.974 -13.475 57.231 1.00 96.62 87 VAL A C 1
ATOM 716 O O . VAL A 1 87 ? -31.181 -13.428 58.445 1.00 96.62 87 VAL A O 1
ATOM 719 N N . ALA A 1 88 ? -31.610 -14.342 56.436 1.00 96.69 88 ALA A N 1
ATOM 720 C CA . ALA A 1 88 ? -32.631 -15.276 56.920 1.00 96.69 88 ALA A CA 1
ATOM 721 C C . ALA A 1 88 ? -32.083 -16.269 57.964 1.00 96.69 88 ALA A C 1
ATOM 723 O O . ALA A 1 88 ? -32.767 -16.596 58.933 1.00 96.69 88 ALA A O 1
ATOM 724 N N . SER A 1 89 ? -30.825 -16.692 57.812 1.00 96.56 89 SER A N 1
ATOM 725 C CA . SER A 1 89 ? -30.112 -17.560 58.761 1.00 96.56 89 SER A CA 1
ATOM 726 C C . SER A 1 89 ? -29.481 -16.813 59.947 1.00 96.56 89 SER A C 1
ATOM 728 O O . SER A 1 89 ? -28.815 -17.433 60.774 1.00 96.56 89 SER A O 1
ATOM 730 N N . ARG A 1 90 ? -29.711 -15.495 60.075 1.00 95.88 90 ARG A N 1
ATOM 731 C CA . ARG A 1 90 ? -29.158 -14.617 61.129 1.00 95.88 90 ARG A CA 1
ATOM 732 C C . ARG A 1 90 ? -27.621 -14.528 61.130 1.00 95.88 90 ARG A C 1
ATOM 734 O O . ARG A 1 90 ? -27.021 -14.145 62.135 1.00 95.88 90 ARG A O 1
ATOM 741 N N . SER A 1 91 ? -26.974 -14.818 60.000 1.00 95.62 91 SER A N 1
ATOM 742 C CA . SER A 1 91 ? -25.530 -14.660 59.794 1.00 95.62 91 SER A CA 1
ATOM 743 C C . SER A 1 91 ? -25.191 -13.248 59.292 1.00 95.62 91 SER A C 1
ATOM 745 O O . SER A 1 91 ? -24.843 -13.023 58.133 1.00 95.62 91 SER A O 1
ATOM 747 N N . PHE A 1 92 ? -25.305 -12.247 60.171 1.00 94.81 92 PHE A N 1
ATOM 748 C CA . PHE A 1 92 ? -25.154 -10.834 59.786 1.00 94.81 92 PHE A CA 1
ATOM 749 C C . PHE A 1 92 ? -23.742 -10.448 59.330 1.00 94.81 92 PHE A C 1
ATOM 751 O O . PHE A 1 92 ? -23.597 -9.576 58.477 1.00 94.81 92 PHE A O 1
ATOM 758 N N . LYS A 1 93 ? -22.700 -11.103 59.861 1.00 96.81 93 LYS A N 1
ATOM 759 C CA . LYS A 1 93 ? -21.316 -10.871 59.415 1.00 96.81 93 LYS A CA 1
ATOM 760 C C . LYS A 1 93 ? -21.127 -11.286 57.956 1.00 96.81 93 LYS A C 1
ATOM 762 O O . LYS A 1 93 ? -20.533 -10.539 57.186 1.00 96.81 93 LYS A O 1
ATOM 767 N N . GLU A 1 94 ? -21.684 -12.435 57.578 1.00 96.06 94 GLU A N 1
ATOM 768 C CA . GLU A 1 94 ? -21.624 -12.928 56.202 1.00 96.06 94 GLU A CA 1
ATOM 769 C C . GLU A 1 94 ? -22.451 -12.046 55.260 1.00 96.06 94 GLU A C 1
ATOM 771 O O . GLU A 1 94 ? -21.972 -11.655 54.201 1.00 96.06 94 GLU A O 1
ATOM 776 N N . ALA A 1 95 ? -23.650 -11.627 55.680 1.00 95.56 95 ALA A N 1
ATOM 777 C CA . ALA A 1 95 ? -24.461 -10.674 54.918 1.00 95.56 95 ALA A CA 1
ATOM 778 C C . ALA A 1 95 ? -23.756 -9.315 54.716 1.00 95.56 95 ALA A C 1
ATOM 780 O O . ALA A 1 95 ? -23.907 -8.692 53.660 1.00 95.56 95 ALA A O 1
ATOM 781 N N . GLY A 1 96 ? -22.979 -8.859 55.707 1.00 96.69 96 GLY A N 1
ATOM 782 C CA . GLY A 1 96 ? -22.121 -7.676 55.603 1.00 96.69 96 GLY A CA 1
ATOM 783 C C . GLY A 1 96 ? -21.019 -7.858 54.559 1.00 96.69 96 GLY A C 1
ATOM 784 O O . GLY A 1 96 ? -20.922 -7.050 53.638 1.00 96.69 96 GLY A O 1
ATOM 785 N N . ARG A 1 97 ? -20.276 -8.973 54.631 1.00 97.69 97 ARG A N 1
ATOM 786 C CA . ARG A 1 97 ? -19.233 -9.333 53.653 1.00 97.69 97 ARG A CA 1
ATOM 787 C C . ARG A 1 97 ? -19.778 -9.389 52.223 1.00 97.69 97 ARG A C 1
ATOM 789 O O . ARG A 1 97 ? -19.189 -8.811 51.317 1.00 97.69 97 ARG A O 1
ATOM 796 N N . LEU A 1 98 ? -20.925 -10.043 52.028 1.00 97.25 98 LEU A N 1
ATOM 797 C CA . LEU A 1 98 ? -21.584 -10.134 50.722 1.00 97.25 98 LEU A CA 1
ATOM 798 C C . LEU A 1 98 ? -22.058 -8.765 50.217 1.00 97.25 98 LEU A C 1
ATOM 800 O O . LEU A 1 98 ? -21.988 -8.500 49.024 1.00 97.25 98 LEU A O 1
ATOM 804 N N . THR A 1 99 ? -22.501 -7.870 51.106 1.00 97.81 99 THR A N 1
ATOM 805 C CA . THR A 1 99 ? -22.885 -6.499 50.721 1.00 97.81 99 THR A CA 1
ATOM 806 C C . THR A 1 99 ? -21.690 -5.698 50.207 1.00 97.81 99 THR A C 1
ATOM 808 O O . THR A 1 99 ? -21.820 -4.995 49.208 1.00 97.81 99 THR A O 1
ATOM 811 N N . GLU A 1 100 ? -20.534 -5.805 50.864 1.00 97.75 100 GLU A N 1
ATOM 812 C CA . GLU A 1 100 ? -19.301 -5.155 50.405 1.00 97.75 100 GLU A CA 1
ATOM 813 C C . GLU A 1 100 ? -18.816 -5.729 49.071 1.00 97.75 100 GLU A C 1
ATOM 815 O O . GLU A 1 100 ? -18.418 -4.966 48.192 1.00 97.75 100 GLU A O 1
ATOM 820 N N . GLU A 1 101 ? -18.896 -7.050 48.886 1.00 97.25 101 GLU A N 1
ATOM 821 C CA . GLU A 1 101 ? -18.515 -7.683 47.621 1.00 97.25 101 GLU A CA 1
ATOM 822 C C . GLU A 1 101 ? -19.455 -7.281 46.474 1.00 97.25 101 GLU A C 1
ATOM 824 O O . GLU A 1 101 ? -18.964 -6.917 45.410 1.00 97.25 101 GLU A O 1
ATOM 829 N N . ILE A 1 102 ? -20.780 -7.248 46.686 1.00 97.69 102 ILE A N 1
ATOM 830 C CA . ILE A 1 102 ? -21.741 -6.731 45.690 1.00 97.69 102 ILE A CA 1
ATOM 831 C C . ILE A 1 102 ? -21.375 -5.297 45.302 1.00 97.69 102 ILE A C 1
ATOM 833 O O . ILE A 1 102 ? -21.229 -5.000 44.119 1.00 97.69 102 ILE A O 1
ATOM 837 N N . LYS A 1 103 ? -21.149 -4.425 46.292 1.00 97.75 103 LYS A N 1
ATOM 838 C CA . LYS A 1 103 ? -20.789 -3.026 46.045 1.00 97.75 103 LYS A CA 1
ATOM 839 C C . LYS A 1 103 ? -19.496 -2.907 45.229 1.00 97.75 103 LYS A C 1
ATOM 841 O O . LYS A 1 103 ? -19.463 -2.161 44.256 1.00 97.75 103 LYS A O 1
ATOM 846 N N . ARG A 1 104 ? -18.457 -3.677 45.575 1.00 97.62 104 ARG A N 1
ATOM 847 C CA . ARG A 1 104 ? -17.189 -3.716 44.825 1.00 97.62 104 ARG A CA 1
ATOM 848 C C . ARG A 1 104 ? -17.406 -4.159 43.374 1.00 97.62 104 ARG A C 1
ATOM 850 O O . ARG A 1 104 ? -16.805 -3.591 42.466 1.00 97.62 104 ARG A O 1
ATOM 857 N N . ARG A 1 105 ? -18.244 -5.176 43.148 1.00 96.62 105 ARG A N 1
ATOM 858 C CA 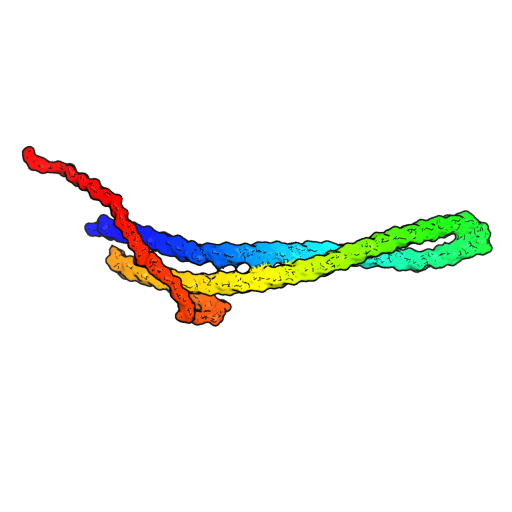. ARG A 1 105 ? -18.554 -5.694 41.805 1.00 96.62 105 ARG A CA 1
ATOM 859 C C . ARG A 1 105 ? -19.315 -4.673 40.968 1.00 96.62 105 ARG A C 1
ATOM 861 O O . ARG A 1 105 ? -18.950 -4.464 39.819 1.00 96.62 105 ARG A O 1
ATOM 868 N N . GLU A 1 106 ? -20.303 -3.998 41.546 1.00 97.19 106 GLU A N 1
ATOM 869 C CA . GLU A 1 106 ? -21.047 -2.927 40.874 1.00 97.19 106 GLU A CA 1
ATOM 870 C C . GLU A 1 106 ? -20.160 -1.719 40.540 1.00 97.19 106 GLU A C 1
ATOM 872 O O . GLU A 1 106 ? -20.262 -1.166 39.449 1.00 97.19 106 GLU A O 1
ATOM 877 N N . GLU A 1 107 ? -19.271 -1.310 41.450 1.00 97.19 107 GLU A N 1
ATOM 878 C CA . GLU A 1 107 ? -18.297 -0.240 41.191 1.00 97.19 107 GLU A CA 1
ATOM 879 C C . GLU A 1 107 ? -17.344 -0.620 40.051 1.00 97.19 107 GLU A C 1
ATOM 881 O O . GLU A 1 107 ? -17.143 0.168 39.127 1.00 97.19 107 GLU A O 1
ATOM 886 N N . SER A 1 108 ? -16.821 -1.852 40.069 1.00 96.81 108 SER A N 1
ATOM 887 C CA . SER A 1 108 ? -15.991 -2.388 38.986 1.00 96.81 108 SER A CA 1
ATOM 888 C C . SER A 1 108 ? -16.745 -2.454 37.658 1.00 96.81 108 SER A C 1
ATOM 890 O O . SER A 1 108 ? -16.166 -2.142 36.623 1.00 96.81 108 SER A O 1
ATOM 892 N N . GLN A 1 109 ? -18.021 -2.849 37.673 1.00 97.00 109 GLN A N 1
ATOM 893 C CA . GLN A 1 109 ? -18.854 -2.895 36.474 1.00 97.00 109 GLN A CA 1
ATOM 894 C C . GLN A 1 109 ? -19.020 -1.499 35.874 1.00 97.00 109 GLN A C 1
ATOM 896 O O . GLN A 1 109 ? -18.799 -1.333 34.681 1.00 97.00 109 GLN A O 1
ATOM 901 N N . ARG A 1 110 ? -19.360 -0.492 36.690 1.00 97.44 110 ARG A N 1
ATOM 902 C CA . ARG A 1 110 ? -19.526 0.891 36.214 1.00 97.44 110 ARG A CA 1
ATOM 903 C C . ARG A 1 110 ? -18.233 1.455 35.631 1.00 97.44 110 ARG A C 1
ATOM 905 O O . ARG A 1 110 ? -18.284 2.151 34.623 1.00 97.44 110 ARG A O 1
ATOM 912 N N . ALA A 1 111 ? -17.087 1.152 36.246 1.00 97.00 111 ALA A N 1
ATOM 913 C CA . ALA A 1 111 ? -15.785 1.557 35.720 1.00 97.00 111 ALA A CA 1
ATOM 914 C C . ALA A 1 111 ? -15.512 0.924 34.344 1.00 97.00 111 ALA A C 1
ATOM 916 O O . ALA A 1 111 ? -15.209 1.641 33.396 1.00 97.00 111 ALA A O 1
ATOM 917 N N . MET A 1 112 ? -15.713 -0.393 34.210 1.00 96.62 112 MET A N 1
ATOM 918 C CA . MET A 1 112 ? -15.547 -1.096 32.930 1.00 96.62 112 MET A CA 1
ATOM 919 C C . MET A 1 112 ? -16.540 -0.621 31.863 1.00 96.62 112 MET A C 1
ATOM 921 O O . MET A 1 112 ? -16.182 -0.548 30.695 1.00 96.62 112 MET A O 1
ATOM 925 N N . GLU A 1 113 ? -17.784 -0.308 32.233 1.00 97.56 113 GLU A N 1
ATOM 926 C CA . GLU A 1 113 ? -18.789 0.228 31.305 1.00 97.56 113 GLU A CA 1
ATOM 927 C C . GLU A 1 113 ? -18.374 1.603 30.763 1.00 97.56 113 GLU A C 1
ATOM 929 O O . GLU A 1 113 ? -18.477 1.826 29.559 1.00 97.56 113 GLU A O 1
ATOM 934 N N . ALA A 1 114 ? -17.840 2.483 31.617 1.00 97.31 114 ALA A N 1
ATOM 935 C CA . ALA A 1 114 ? -17.323 3.786 31.199 1.00 97.31 114 ALA A CA 1
ATOM 936 C C . ALA A 1 114 ? -16.076 3.665 30.302 1.00 97.31 114 ALA A C 1
ATOM 938 O O . ALA A 1 114 ? -15.968 4.358 29.292 1.00 97.31 114 ALA A O 1
ATOM 939 N N . GLU A 1 115 ? -15.143 2.766 30.633 1.00 96.31 115 GLU A N 1
ATOM 940 C CA . GLU A 1 115 ? -13.979 2.474 29.781 1.00 96.31 115 GLU A CA 1
ATOM 941 C C . GLU A 1 115 ? -14.402 1.898 28.424 1.00 96.31 115 GLU A C 1
ATOM 943 O O . GLU A 1 115 ? -13.870 2.287 27.385 1.00 96.31 115 GLU A O 1
ATOM 948 N N . LEU A 1 116 ? -15.390 0.999 28.419 1.00 96.88 116 LEU A N 1
ATOM 949 C CA . LEU A 1 116 ? -15.918 0.389 27.205 1.00 96.88 116 LEU A CA 1
ATOM 950 C C . LEU A 1 116 ? -16.607 1.420 26.300 1.00 96.88 116 LEU A C 1
ATOM 952 O O . LEU A 1 116 ? -16.507 1.302 25.080 1.00 96.88 116 LEU A O 1
ATOM 956 N N . GLU A 1 117 ? -17.303 2.406 26.868 1.00 96.69 117 GLU A N 1
ATOM 957 C CA . GLU A 1 117 ? -17.903 3.517 26.118 1.00 96.69 117 GLU A CA 1
ATOM 958 C C . GLU A 1 117 ? -16.818 4.362 25.432 1.00 96.69 117 GLU A C 1
ATOM 960 O O . GLU A 1 117 ? -16.851 4.524 24.212 1.00 96.69 117 GLU A O 1
ATOM 965 N N . GLN A 1 118 ? -15.778 4.770 26.170 1.00 96.12 118 GLN A N 1
ATOM 966 C CA . GLN A 1 118 ? -14.632 5.499 25.604 1.00 96.12 118 GLN A CA 1
ATOM 967 C C . GLN A 1 118 ? -13.917 4.700 24.504 1.00 96.12 118 GLN A C 1
ATOM 969 O O . GLN A 1 118 ? -13.548 5.238 23.456 1.00 96.12 118 GLN A O 1
ATOM 974 N N . LEU A 1 119 ? -13.734 3.394 24.715 1.00 96.00 119 LEU A N 1
ATOM 975 C CA . LEU A 1 119 ? -13.111 2.511 23.735 1.00 96.00 119 LEU A CA 1
ATOM 976 C C . LEU A 1 119 ? -13.966 2.376 22.467 1.00 96.00 119 LEU A C 1
ATOM 978 O O . LEU A 1 119 ? -13.421 2.306 21.367 1.00 96.00 119 LEU A O 1
ATOM 982 N N . GLN A 1 120 ? -15.295 2.358 22.596 1.00 95.75 120 GLN A N 1
ATOM 983 C CA . GLN A 1 120 ? -16.215 2.310 21.458 1.00 95.75 120 GLN A CA 1
ATOM 984 C C . GLN A 1 120 ? -16.197 3.602 20.638 1.00 95.75 120 GLN A C 1
ATOM 986 O O . GLN A 1 120 ? -16.158 3.517 19.411 1.00 95.75 120 GLN A O 1
ATOM 991 N N . GLU A 1 121 ? -16.154 4.767 21.286 1.00 95.25 121 GLU A N 1
ATOM 992 C CA . GLU A 1 121 ? -15.989 6.058 20.606 1.00 95.25 121 GLU A CA 1
ATOM 993 C C . GLU A 1 121 ? -14.652 6.119 19.848 1.00 95.25 121 GLU A C 1
ATOM 995 O O . GLU A 1 121 ? -14.607 6.444 18.656 1.00 95.25 121 GLU A O 1
ATOM 1000 N N . SER A 1 122 ? -13.560 5.704 20.499 1.00 95.25 122 SER A N 1
ATOM 1001 C CA . SER A 1 122 ? -12.243 5.610 19.859 1.00 95.25 122 SER A CA 1
ATOM 1002 C C . SER A 1 122 ? -12.241 4.636 18.673 1.00 95.25 122 SER A C 1
ATOM 1004 O O . SER A 1 122 ? -11.653 4.934 17.633 1.00 95.25 122 SER A O 1
ATOM 1006 N N . LEU A 1 123 ? -12.929 3.494 18.788 1.00 96.00 123 LEU A N 1
ATOM 1007 C CA . LEU A 1 123 ? -13.077 2.523 17.702 1.00 96.00 123 LEU A CA 1
ATOM 1008 C C . LEU A 1 123 ? -13.881 3.072 16.523 1.00 96.00 123 LEU A C 1
ATOM 1010 O O . LEU A 1 123 ? -13.532 2.771 15.383 1.00 96.00 123 LEU A O 1
ATOM 1014 N N . SER A 1 124 ? -14.934 3.863 16.758 1.00 95.56 124 SER A N 1
ATOM 1015 C CA . SER A 1 124 ? -15.647 4.526 15.659 1.00 95.56 124 SER A CA 1
ATOM 1016 C C . SER A 1 124 ? -14.739 5.484 14.893 1.00 95.56 124 SER A C 1
ATOM 1018 O O . SER A 1 124 ? -14.658 5.361 13.672 1.00 95.56 124 SER A O 1
ATOM 1020 N N . GLY A 1 125 ? -13.974 6.331 15.592 1.00 95.12 125 GLY A N 1
ATOM 1021 C CA . GLY A 1 125 ? -13.005 7.225 14.951 1.00 95.12 125 GLY A CA 1
ATOM 1022 C C . GLY A 1 125 ? -11.939 6.456 14.167 1.00 95.12 125 GLY A C 1
ATOM 1023 O O . GLY A 1 125 ? -11.724 6.716 12.988 1.00 95.12 125 GLY A O 1
ATOM 1024 N N . ALA A 1 126 ? -11.353 5.416 14.768 1.00 94.88 126 ALA A N 1
ATOM 1025 C CA . ALA A 1 126 ? -10.346 4.588 14.102 1.00 94.88 126 ALA A CA 1
ATOM 1026 C C . ALA A 1 126 ? -10.886 3.863 12.852 1.00 94.88 126 ALA A C 1
ATOM 1028 O O . ALA A 1 126 ? -10.138 3.624 11.907 1.00 94.88 126 ALA A O 1
ATOM 1029 N N . ARG A 1 127 ? -12.173 3.491 12.825 1.00 94.94 127 ARG A N 1
ATOM 1030 C CA . ARG A 1 127 ? -12.810 2.871 11.648 1.00 94.94 127 ARG A CA 1
ATOM 1031 C C . ARG A 1 127 ? -13.029 3.871 10.518 1.00 94.94 127 ARG A C 1
ATOM 1033 O O . ARG A 1 127 ? -12.829 3.510 9.361 1.00 94.94 127 ARG A O 1
ATOM 1040 N N . GLU A 1 128 ? -13.423 5.099 10.843 1.00 96.62 128 GLU A N 1
ATOM 1041 C CA . GLU A 1 128 ? -13.546 6.185 9.865 1.00 96.62 128 GLU A CA 1
ATOM 1042 C C . GLU A 1 128 ? -12.179 6.552 9.278 1.00 96.62 128 GLU A C 1
ATOM 1044 O O . GLU A 1 128 ? -12.028 6.614 8.057 1.00 96.62 128 GLU A O 1
ATOM 1049 N N . GLU A 1 129 ? -11.161 6.689 10.130 1.00 96.69 129 GLU A N 1
ATOM 1050 C CA . GLU A 1 129 ? -9.774 6.904 9.708 1.00 96.69 129 GLU A CA 1
ATOM 1051 C C . GLU A 1 129 ? -9.274 5.757 8.819 1.00 96.69 129 GLU A C 1
ATOM 1053 O O . GLU A 1 129 ? -8.694 6.005 7.764 1.00 96.69 129 GLU A O 1
ATOM 1058 N N . LEU A 1 130 ? -9.559 4.497 9.174 1.00 96.56 130 LEU A N 1
ATOM 1059 C CA . LEU A 1 130 ? -9.154 3.338 8.375 1.00 96.56 130 LEU A CA 1
ATOM 1060 C C . LEU A 1 130 ? -9.831 3.320 7.004 1.00 96.56 130 LEU A C 1
ATOM 1062 O O . LEU A 1 130 ? -9.192 2.976 6.010 1.00 96.56 130 LEU A O 1
ATOM 1066 N N . ALA A 1 131 ? -11.106 3.702 6.928 1.00 97.00 131 ALA A N 1
ATOM 1067 C CA . ALA A 1 131 ? -11.805 3.836 5.656 1.00 97.00 131 ALA A CA 1
ATOM 1068 C C . ALA A 1 131 ? -11.167 4.926 4.778 1.00 97.00 131 ALA A C 1
ATOM 1070 O O . ALA A 1 131 ? -10.944 4.700 3.587 1.00 97.00 131 ALA A O 1
ATOM 1071 N N . ALA A 1 132 ? -10.808 6.071 5.365 1.00 96.88 132 ALA A N 1
ATOM 1072 C CA . ALA A 1 132 ? -10.113 7.142 4.657 1.00 96.88 132 ALA A CA 1
ATOM 1073 C C . ALA A 1 132 ? -8.713 6.708 4.180 1.00 96.88 132 ALA A C 1
ATOM 1075 O O . ALA A 1 132 ? -8.360 6.941 3.024 1.00 96.88 132 ALA A O 1
ATOM 1076 N N . CYS A 1 133 ? -7.938 6.021 5.027 1.00 96.50 133 CYS A N 1
ATOM 1077 C CA . CYS A 1 133 ? -6.618 5.497 4.671 1.00 96.50 133 CYS A CA 1
ATOM 1078 C C . CYS A 1 133 ? -6.685 4.474 3.534 1.00 96.50 133 CYS A C 1
ATOM 1080 O O . CYS A 1 133 ? -5.873 4.550 2.617 1.00 96.50 133 CYS A O 1
ATOM 1082 N N . ARG A 1 134 ? -7.666 3.563 3.548 1.00 96.88 134 ARG A N 1
ATOM 1083 C CA . ARG A 1 134 ? -7.870 2.593 2.459 1.00 96.88 134 ARG A CA 1
ATOM 1084 C C . ARG A 1 134 ? -8.243 3.268 1.146 1.00 96.88 134 ARG A C 1
ATOM 1086 O O . ARG A 1 134 ? -7.702 2.913 0.110 1.00 96.88 134 ARG A O 1
ATOM 1093 N N . SER A 1 135 ? -9.103 4.284 1.188 1.00 97.31 135 SER A N 1
ATOM 1094 C CA . SER A 1 135 ? -9.425 5.063 -0.011 1.00 97.31 135 SER A CA 1
ATOM 1095 C C . SER A 1 135 ? -8.195 5.795 -0.569 1.00 97.31 135 SER A C 1
ATOM 1097 O O . SER A 1 135 ? -7.994 5.826 -1.782 1.00 97.31 135 SER A O 1
ATOM 1099 N N . ALA A 1 136 ? -7.337 6.342 0.299 1.00 96.00 136 ALA A N 1
ATOM 1100 C CA . ALA A 1 136 ? -6.080 6.962 -0.116 1.00 96.00 136 ALA A CA 1
ATOM 1101 C C . ALA A 1 136 ? -5.076 5.940 -0.682 1.00 96.00 136 ALA A C 1
ATOM 1103 O O . ALA A 1 136 ? -4.382 6.237 -1.651 1.00 96.00 136 ALA A O 1
ATOM 1104 N N . GLU A 1 137 ? -5.014 4.739 -0.103 1.00 97.81 137 GLU A N 1
ATOM 1105 C CA . GLU A 1 137 ? -4.205 3.620 -0.595 1.00 97.81 137 GLU A CA 1
ATOM 1106 C C . GLU A 1 137 ? -4.652 3.169 -1.992 1.00 97.81 137 GLU A C 1
ATOM 1108 O O . GLU A 1 137 ? -3.815 3.052 -2.884 1.00 97.81 137 GLU A O 1
ATOM 1113 N N . GLU A 1 138 ? -5.958 2.997 -2.210 1.00 97.88 138 GLU A N 1
ATOM 1114 C CA . GLU A 1 138 ? -6.535 2.667 -3.521 1.00 97.88 138 GLU A CA 1
ATOM 1115 C C . GLU A 1 138 ? -6.227 3.752 -4.562 1.00 97.88 138 GLU A C 1
ATOM 1117 O O . GLU A 1 138 ? -5.832 3.443 -5.688 1.00 97.88 138 GLU A O 1
ATOM 1122 N N . SER A 1 139 ? -6.341 5.029 -4.181 1.00 97.75 139 SER A N 1
ATOM 1123 C CA . SER A 1 139 ? -5.977 6.153 -5.051 1.00 97.75 139 SER A CA 1
ATOM 1124 C C . SER A 1 139 ? -4.489 6.132 -5.410 1.00 97.75 139 SER A C 1
ATOM 1126 O O . SER A 1 139 ? -4.137 6.273 -6.579 1.00 97.75 139 SER A O 1
ATOM 1128 N N . ALA A 1 140 ? -3.605 5.919 -4.432 1.00 97.56 140 ALA A N 1
ATOM 1129 C CA . ALA A 1 140 ? -2.164 5.843 -4.667 1.00 97.56 140 ALA A CA 1
ATOM 1130 C C . ALA A 1 140 ? -1.781 4.623 -5.521 1.00 97.56 140 ALA A C 1
ATOM 1132 O O . ALA A 1 140 ? -0.869 4.704 -6.341 1.00 97.56 140 ALA A O 1
ATOM 1133 N N . GLN A 1 141 ? -2.491 3.503 -5.368 1.00 98.25 141 GLN A N 1
ATOM 1134 C CA . GLN A 1 141 ? -2.309 2.322 -6.206 1.00 98.25 141 GLN A CA 1
ATOM 1135 C C . GLN A 1 141 ? -2.715 2.598 -7.660 1.00 98.25 141 GLN A C 1
ATOM 1137 O O . GLN A 1 141 ? -2.000 2.200 -8.577 1.00 98.25 141 GLN A O 1
ATOM 1142 N N . ALA A 1 142 ? -3.834 3.292 -7.884 1.00 97.69 142 ALA A N 1
ATOM 1143 C CA . ALA A 1 142 ? -4.252 3.691 -9.226 1.00 97.69 142 ALA A CA 1
ATOM 1144 C C . ALA A 1 142 ? -3.221 4.628 -9.881 1.00 97.69 142 ALA A C 1
ATOM 1146 O O . ALA A 1 142 ? -2.826 4.402 -11.024 1.00 97.69 142 ALA A O 1
ATOM 1147 N N . GLU A 1 143 ? -2.721 5.621 -9.137 1.00 97.50 143 GLU A N 1
ATOM 1148 C CA . GLU A 1 143 ? -1.647 6.513 -9.595 1.00 97.50 143 GLU A CA 1
ATOM 1149 C C . GLU A 1 143 ? -0.363 5.749 -9.953 1.00 97.50 143 GLU A C 1
ATOM 1151 O O . GLU A 1 143 ? 0.269 6.059 -10.962 1.00 97.50 143 GLU A O 1
ATOM 1156 N N . LEU A 1 144 ? 0.010 4.739 -9.159 1.00 97.88 144 LEU A N 1
ATOM 1157 C CA . LEU A 1 144 ? 1.168 3.888 -9.434 1.00 97.88 144 LEU A CA 1
ATOM 1158 C C . LEU A 1 144 ? 0.992 3.107 -10.742 1.00 97.88 144 LEU A C 1
ATOM 1160 O O . LEU A 1 144 ? 1.896 3.112 -11.570 1.00 97.88 144 LEU A O 1
ATOM 1164 N N . VAL A 1 145 ? -0.174 2.497 -10.970 1.00 97.19 145 VAL A N 1
ATOM 1165 C CA . VAL A 1 145 ? -0.463 1.768 -12.220 1.00 97.19 145 VAL A CA 1
ATOM 1166 C C . VAL A 1 145 ? -0.409 2.704 -13.434 1.00 97.19 145 VAL A C 1
ATOM 1168 O O . VAL A 1 145 ? 0.136 2.344 -14.480 1.00 97.19 145 VAL A O 1
ATOM 1171 N N . GLU A 1 146 ? -0.934 3.925 -13.310 1.00 96.12 146 GLU A N 1
ATOM 1172 C CA . GLU A 1 146 ? -0.820 4.928 -14.371 1.00 96.12 146 GLU A CA 1
ATOM 1173 C C . GLU A 1 146 ? 0.634 5.345 -14.631 1.00 96.12 146 GLU A C 1
ATOM 1175 O O . GLU A 1 146 ? 1.026 5.512 -15.789 1.00 96.12 146 GLU A O 1
ATOM 1180 N N . ALA A 1 147 ? 1.433 5.531 -13.577 1.00 96.88 147 ALA A N 1
ATOM 1181 C CA . ALA A 1 147 ? 2.847 5.876 -13.691 1.00 96.88 147 ALA A CA 1
ATOM 1182 C C . ALA A 1 147 ? 3.665 4.735 -14.314 1.00 96.88 147 ALA A C 1
ATOM 1184 O O . ALA A 1 147 ? 4.485 4.997 -15.192 1.00 96.88 147 ALA A O 1
ATOM 1185 N N . GLU A 1 148 ? 3.397 3.481 -13.937 1.00 96.50 148 GLU A N 1
ATOM 1186 C CA . GLU A 1 148 ? 3.992 2.286 -14.549 1.00 96.50 148 GLU A CA 1
ATOM 1187 C C . GLU A 1 148 ? 3.694 2.234 -16.049 1.00 96.50 148 GLU A C 1
ATOM 1189 O O . GLU A 1 148 ? 4.615 2.104 -16.852 1.00 96.50 148 GLU A O 1
ATOM 1194 N N . SER A 1 149 ? 2.433 2.434 -16.444 1.00 94.56 149 SER A N 1
ATOM 1195 C CA . SER A 1 149 ? 2.049 2.446 -17.859 1.00 94.56 149 SER A CA 1
ATOM 1196 C C . SER A 1 149 ? 2.731 3.574 -18.640 1.00 94.56 149 SER A C 1
ATOM 1198 O O . SER A 1 149 ? 3.228 3.344 -19.743 1.00 94.56 149 SER A O 1
ATOM 1200 N N . LYS A 1 150 ? 2.805 4.787 -18.077 1.00 94.19 150 LYS A N 1
ATOM 1201 C CA . LYS A 1 150 ? 3.515 5.916 -18.703 1.00 94.19 150 LYS A CA 1
ATOM 1202 C C . LYS A 1 150 ? 5.014 5.635 -18.830 1.00 94.19 150 LYS A C 1
ATOM 1204 O O . LYS A 1 150 ? 5.589 5.907 -19.880 1.00 94.19 150 LYS A O 1
ATOM 1209 N N . CYS A 1 151 ? 5.636 5.079 -17.791 1.00 95.62 151 CYS A N 1
ATOM 1210 C CA . CYS A 1 151 ? 7.054 4.729 -17.795 1.00 95.62 151 CYS A CA 1
ATOM 1211 C C . CYS A 1 151 ? 7.362 3.643 -18.834 1.00 95.62 151 CYS A C 1
ATOM 1213 O O . CYS A 1 151 ? 8.304 3.802 -19.605 1.00 95.62 151 CYS A O 1
ATOM 1215 N N . ASP A 1 152 ? 6.544 2.590 -18.910 1.00 94.62 152 ASP A N 1
ATOM 1216 C CA . ASP A 1 152 ? 6.708 1.511 -19.890 1.00 94.62 152 ASP A CA 1
ATOM 1217 C C . ASP A 1 152 ? 6.610 2.038 -21.339 1.00 94.62 152 ASP A C 1
ATOM 1219 O O . ASP A 1 152 ? 7.392 1.648 -22.211 1.00 94.62 152 ASP A O 1
ATOM 1223 N N . LEU A 1 153 ? 5.668 2.952 -21.609 1.00 94.56 153 LEU A N 1
ATOM 1224 C CA . LEU A 1 153 ? 5.513 3.579 -22.927 1.00 94.56 153 LEU A CA 1
ATOM 1225 C C . LEU A 1 153 ? 6.729 4.432 -23.306 1.00 94.56 153 LEU A C 1
ATOM 1227 O O . LEU A 1 153 ? 7.205 4.364 -24.441 1.00 94.56 153 LEU A O 1
ATOM 1231 N N . GLU A 1 154 ? 7.249 5.224 -22.374 1.00 95.06 154 GLU A N 1
ATOM 1232 C CA . GLU A 1 154 ? 8.428 6.056 -22.624 1.00 95.06 154 GLU A CA 1
ATOM 1233 C C . GLU A 1 154 ? 9.704 5.214 -22.750 1.00 95.06 154 GLU A C 1
ATOM 1235 O O . GLU A 1 154 ? 10.533 5.473 -23.626 1.00 95.06 154 GLU A O 1
ATOM 1240 N N . GLU A 1 155 ? 9.827 4.127 -21.987 1.00 95.81 155 GLU A N 1
ATOM 1241 C CA . GLU A 1 155 ? 10.899 3.146 -22.161 1.00 95.81 155 GLU A CA 1
ATOM 1242 C C . GLU A 1 155 ? 10.854 2.506 -23.554 1.00 95.81 155 GLU A C 1
ATOM 1244 O O . GLU A 1 155 ? 11.884 2.429 -24.228 1.00 95.81 155 GLU A O 1
ATOM 1249 N N . LEU A 1 156 ? 9.668 2.154 -24.058 1.00 95.44 156 LEU A N 1
ATOM 1250 C CA . LEU A 1 156 ? 9.483 1.683 -25.434 1.00 95.44 156 LEU A CA 1
ATOM 1251 C C . LEU A 1 156 ? 9.952 2.702 -26.483 1.00 95.44 156 LEU A C 1
ATOM 1253 O O . LEU A 1 156 ? 10.640 2.334 -27.446 1.00 95.44 156 LEU A O 1
ATOM 1257 N N . ARG A 1 157 ? 9.608 3.985 -26.308 1.00 94.81 157 ARG A N 1
ATOM 1258 C CA . ARG A 1 157 ? 10.037 5.070 -27.208 1.00 94.81 157 ARG A CA 1
ATOM 1259 C C . ARG A 1 157 ? 11.553 5.256 -27.179 1.00 94.81 157 ARG A C 1
ATOM 1261 O O . ARG A 1 157 ? 12.178 5.418 -28.235 1.00 94.81 157 ARG A O 1
ATOM 1268 N N . VAL A 1 158 ? 12.165 5.182 -25.997 1.00 95.31 158 VAL A N 1
ATOM 1269 C CA . VAL A 1 158 ? 13.622 5.255 -25.838 1.00 95.31 158 VAL A CA 1
ATOM 1270 C C . VAL A 1 158 ? 14.300 4.034 -26.455 1.00 95.31 158 VAL A C 1
ATOM 1272 O O . VAL A 1 158 ? 15.240 4.224 -27.221 1.00 95.31 158 VAL A O 1
ATOM 1275 N N . LEU A 1 159 ? 13.809 2.809 -26.241 1.00 95.38 159 LEU A N 1
ATOM 1276 C CA . LEU A 1 159 ? 14.330 1.592 -26.883 1.00 95.38 159 LEU A CA 1
ATOM 1277 C C . LEU A 1 159 ? 14.291 1.700 -28.416 1.00 95.38 159 LEU A C 1
ATOM 1279 O O . LEU A 1 159 ? 15.280 1.392 -29.087 1.00 95.38 159 LEU A O 1
ATOM 1283 N N . ARG A 1 160 ? 13.198 2.230 -28.987 1.00 94.44 160 ARG A N 1
ATOM 1284 C CA . ARG A 1 160 ? 13.094 2.488 -30.436 1.00 94.44 160 ARG A CA 1
ATOM 1285 C C . ARG A 1 160 ? 14.160 3.468 -30.912 1.00 94.44 160 ARG A C 1
ATOM 1287 O O . ARG A 1 160 ? 14.782 3.272 -31.958 1.00 94.44 160 ARG A O 1
ATOM 1294 N N . ARG A 1 161 ? 14.395 4.535 -30.148 1.00 93.56 161 ARG A N 1
ATOM 1295 C CA . ARG A 1 161 ? 15.472 5.487 -30.431 1.00 93.56 161 ARG A CA 1
ATOM 1296 C C . ARG A 1 161 ? 16.849 4.831 -30.315 1.00 93.56 161 ARG A C 1
ATOM 1298 O O . ARG A 1 161 ? 17.669 5.052 -31.198 1.00 93.56 161 ARG A O 1
ATOM 1305 N N . GLN A 1 162 ? 17.087 4.014 -29.293 1.00 94.94 162 GLN A N 1
ATOM 1306 C CA . GLN A 1 162 ? 18.353 3.310 -29.086 1.00 94.94 162 GLN A CA 1
ATOM 1307 C C . GLN A 1 162 ? 18.704 2.413 -30.271 1.00 94.94 162 GLN A C 1
ATOM 1309 O O . GLN A 1 162 ? 19.824 2.484 -30.769 1.00 94.94 162 GLN A O 1
ATOM 1314 N N . VAL A 1 163 ? 17.741 1.636 -30.778 1.00 95.00 163 VAL A N 1
ATOM 1315 C CA . VAL A 1 163 ? 17.928 0.807 -31.980 1.00 95.00 163 VAL A CA 1
ATOM 1316 C C . VAL A 1 163 ? 18.377 1.665 -33.167 1.00 95.00 163 VAL A C 1
ATOM 1318 O O . VAL A 1 163 ? 19.444 1.413 -33.727 1.00 95.00 163 VAL A O 1
ATOM 1321 N N . ARG A 1 164 ? 17.634 2.733 -33.495 1.00 93.38 164 ARG A N 1
ATOM 1322 C CA . ARG A 1 164 ? 17.970 3.635 -34.616 1.00 93.38 164 ARG A CA 1
ATOM 1323 C C . ARG A 1 164 ? 19.338 4.299 -34.449 1.00 93.38 164 ARG A C 1
ATOM 1325 O O . ARG A 1 164 ? 20.108 4.414 -35.401 1.00 93.38 164 ARG A O 1
ATOM 1332 N N . ASP A 1 165 ? 19.639 4.770 -33.246 1.00 93.44 165 ASP A N 1
ATOM 1333 C CA . ASP A 1 165 ? 20.883 5.465 -32.932 1.00 93.44 165 ASP A CA 1
ATOM 1334 C C . ASP A 1 165 ? 22.095 4.507 -33.018 1.00 93.44 165 ASP A C 1
ATOM 1336 O O . ASP A 1 165 ? 23.137 4.879 -33.568 1.00 93.44 165 ASP A O 1
ATOM 1340 N N . ILE A 1 166 ? 21.958 3.253 -32.565 1.00 94.19 166 ILE A N 1
ATOM 1341 C CA . ILE A 1 166 ? 23.012 2.232 -32.692 1.00 94.19 166 ILE A CA 1
ATOM 1342 C C . ILE A 1 166 ? 23.185 1.786 -34.139 1.00 94.19 166 ILE A C 1
ATOM 1344 O O . ILE A 1 166 ? 24.320 1.603 -34.571 1.00 94.19 166 ILE A O 1
ATOM 1348 N N . GLU A 1 167 ? 22.111 1.651 -34.917 1.00 94.25 167 GLU A N 1
ATOM 1349 C CA . GLU A 1 167 ? 22.211 1.353 -36.350 1.00 94.25 167 GLU A CA 1
ATOM 1350 C C . GLU A 1 167 ? 23.009 2.431 -37.096 1.00 94.25 167 GLU A C 1
ATOM 1352 O O . GLU A 1 167 ? 23.892 2.105 -37.896 1.00 94.25 167 GLU A O 1
ATOM 1357 N N . LYS A 1 168 ? 22.795 3.712 -36.764 1.00 92.00 168 LYS A N 1
ATOM 1358 C CA . LYS A 1 168 ? 23.610 4.821 -37.286 1.00 92.00 168 LYS A CA 1
ATOM 1359 C C . LYS A 1 168 ? 25.071 4.718 -36.843 1.00 92.00 168 LYS A C 1
ATOM 1361 O O . LYS A 1 168 ? 25.967 4.875 -37.669 1.00 92.00 168 LYS A O 1
ATOM 1366 N N . LEU A 1 169 ? 25.336 4.443 -35.561 1.00 90.94 169 LEU A N 1
ATOM 1367 C CA . LEU A 1 169 ? 26.709 4.246 -35.075 1.00 90.94 169 LEU A CA 1
ATOM 1368 C C . LEU A 1 169 ? 27.398 3.064 -35.754 1.00 90.94 169 LEU A C 1
ATOM 1370 O O . LEU A 1 169 ? 28.588 3.134 -36.045 1.00 90.94 169 LEU A O 1
ATOM 1374 N N . ARG A 1 170 ? 26.656 1.992 -36.021 1.00 92.12 170 ARG A N 1
ATOM 1375 C CA . ARG A 1 170 ? 27.157 0.804 -36.700 1.00 92.12 170 ARG A CA 1
ATOM 1376 C C . ARG A 1 170 ? 27.623 1.129 -38.116 1.00 92.12 170 ARG A C 1
ATOM 1378 O O . ARG A 1 170 ? 28.705 0.688 -38.491 1.00 92.12 170 ARG A O 1
ATOM 1385 N N . ALA A 1 171 ? 26.849 1.917 -38.864 1.00 90.06 171 ALA A N 1
ATOM 1386 C CA . ALA A 1 171 ? 27.242 2.387 -40.192 1.00 90.06 171 ALA A CA 1
ATOM 1387 C C . ALA A 1 171 ? 28.531 3.226 -40.135 1.00 90.06 171 ALA A C 1
ATOM 1389 O O . ALA A 1 171 ? 29.489 2.931 -40.844 1.00 90.06 171 ALA A O 1
ATOM 1390 N N . VAL A 1 172 ? 28.601 4.190 -39.208 1.00 89.25 172 VAL A N 1
ATOM 1391 C CA . VAL A 1 172 ? 29.793 5.036 -39.002 1.00 89.25 172 VAL A CA 1
ATOM 1392 C C . VAL A 1 172 ? 31.025 4.205 -38.621 1.00 89.25 172 VAL A C 1
ATOM 1394 O O . VAL A 1 172 ? 32.119 4.451 -39.121 1.00 89.25 172 VAL A O 1
ATOM 1397 N N . LEU A 1 173 ? 30.878 3.205 -37.747 1.00 88.88 173 LEU A N 1
ATOM 1398 C CA . LEU A 1 173 ? 31.989 2.331 -37.366 1.00 88.88 173 LEU A CA 1
ATOM 1399 C C . LEU A 1 173 ? 32.467 1.468 -38.541 1.00 88.88 173 LEU A C 1
ATOM 1401 O O . LEU A 1 173 ? 33.673 1.286 -38.696 1.00 88.88 173 LEU A O 1
ATOM 1405 N N . GLY A 1 174 ? 31.546 0.987 -39.382 1.00 88.06 174 GLY A N 1
ATOM 1406 C CA . GLY A 1 174 ? 31.880 0.255 -40.606 1.00 88.06 174 GLY A CA 1
ATOM 1407 C C . GLY A 1 174 ? 32.770 1.070 -41.548 1.00 88.06 174 GLY A C 1
ATOM 1408 O O . GLY A 1 174 ? 33.737 0.540 -42.089 1.00 88.06 174 GLY A O 1
ATOM 1409 N N . GLU A 1 175 ? 32.528 2.379 -41.661 1.00 86.50 175 GLU A N 1
ATOM 1410 C CA . GLU A 1 175 ? 33.372 3.293 -42.444 1.00 86.50 175 GLU A CA 1
ATOM 1411 C C . GLU A 1 175 ? 34.759 3.531 -41.815 1.00 86.50 175 GLU A C 1
ATOM 1413 O O . GLU A 1 175 ? 35.748 3.691 -42.533 1.00 86.50 175 GLU A O 1
ATOM 1418 N N . ILE A 1 176 ? 34.855 3.553 -40.479 1.00 84.19 176 ILE A N 1
ATOM 1419 C CA . ILE A 1 176 ? 36.098 3.867 -39.746 1.00 84.19 176 ILE A CA 1
ATOM 1420 C C . ILE A 1 176 ? 37.018 2.645 -39.598 1.00 84.19 176 ILE A C 1
ATOM 1422 O O . ILE A 1 176 ? 38.240 2.779 -39.706 1.00 84.19 176 ILE A O 1
ATOM 1426 N N . ALA A 1 177 ? 36.445 1.481 -39.291 1.00 82.69 177 ALA A N 1
ATOM 1427 C CA . ALA A 1 177 ? 37.169 0.296 -38.825 1.00 82.69 177 ALA A CA 1
ATOM 1428 C C . ALA A 1 177 ? 36.857 -0.983 -39.631 1.00 82.69 177 ALA A C 1
ATOM 1430 O O . ALA A 1 177 ? 37.575 -1.974 -39.519 1.00 82.69 177 ALA A O 1
ATOM 1431 N N . GLY A 1 178 ? 35.852 -0.949 -40.513 1.00 79.94 178 GLY A N 1
ATOM 1432 C CA . GLY A 1 178 ? 35.425 -2.092 -41.320 1.00 79.94 178 GLY A CA 1
ATOM 1433 C C . GLY A 1 178 ? 34.357 -2.959 -40.645 1.00 79.94 178 GLY A C 1
ATOM 1434 O O . GLY A 1 178 ? 34.109 -2.885 -39.442 1.00 79.94 178 GLY A O 1
ATOM 1435 N N . ASP A 1 179 ? 33.706 -3.813 -41.439 1.00 78.50 179 ASP A N 1
ATOM 1436 C CA . ASP A 1 179 ? 32.483 -4.523 -41.031 1.00 78.50 179 ASP A CA 1
ATOM 1437 C C . ASP A 1 179 ? 32.669 -5.512 -39.871 1.00 78.50 179 ASP A C 1
ATOM 1439 O O . ASP A 1 179 ? 31.726 -5.744 -39.108 1.00 78.50 179 ASP A O 1
ATOM 1443 N N . GLN A 1 180 ? 33.868 -6.084 -39.706 1.00 75.69 180 GLN A N 1
ATOM 1444 C CA . GLN A 1 180 ? 34.154 -7.071 -38.653 1.00 75.69 180 GLN A CA 1
ATOM 1445 C C . GLN A 1 180 ? 33.997 -6.471 -37.247 1.00 75.69 180 GLN A C 1
ATOM 1447 O O . GLN A 1 180 ? 33.452 -7.126 -36.351 1.00 75.69 180 GLN A O 1
ATOM 1452 N N . ASP A 1 181 ? 34.345 -5.192 -37.093 1.00 79.69 181 ASP A N 1
ATOM 1453 C CA . ASP A 1 181 ? 34.287 -4.469 -35.820 1.00 79.69 181 ASP A CA 1
ATOM 1454 C C . ASP A 1 181 ? 32.859 -4.020 -35.456 1.00 79.69 181 ASP A C 1
ATOM 1456 O O . ASP A 1 181 ? 32.590 -3.609 -34.328 1.00 79.69 181 ASP A O 1
ATOM 1460 N N . THR A 1 182 ? 31.891 -4.179 -36.368 1.00 89.12 182 THR A N 1
ATOM 1461 C CA . THR A 1 182 ? 30.481 -3.814 -36.136 1.00 89.12 182 THR A CA 1
ATOM 1462 C C . THR A 1 182 ? 29.665 -4.888 -35.407 1.00 89.12 182 THR A C 1
ATOM 1464 O O . THR A 1 182 ? 28.508 -4.654 -35.043 1.00 89.12 182 THR A O 1
ATOM 1467 N N . THR A 1 183 ? 30.254 -6.066 -35.168 1.00 90.56 183 THR A N 1
ATOM 1468 C CA . THR A 1 183 ? 29.560 -7.249 -34.630 1.00 90.56 183 THR A CA 1
ATOM 1469 C C . THR A 1 183 ? 28.917 -6.992 -33.264 1.00 90.56 183 THR A C 1
ATOM 1471 O O . THR A 1 183 ? 27.780 -7.408 -33.039 1.00 90.56 183 THR A O 1
ATOM 1474 N N . LEU A 1 184 ? 29.603 -6.278 -32.366 1.00 89.75 184 LEU A N 1
ATOM 1475 C CA . LEU A 1 184 ? 29.089 -5.976 -31.023 1.00 89.75 184 LEU A CA 1
ATOM 1476 C C . LEU A 1 184 ? 27.847 -5.079 -31.076 1.00 89.75 184 LEU A C 1
ATOM 1478 O O . LEU A 1 184 ? 26.845 -5.379 -30.433 1.00 89.75 184 LEU A O 1
ATOM 1482 N N . LEU A 1 185 ? 27.868 -4.035 -31.910 1.00 92.69 185 LEU A N 1
ATOM 1483 C CA . LEU A 1 185 ? 26.716 -3.147 -32.098 1.00 92.69 185 LEU A CA 1
ATOM 1484 C C . LEU A 1 185 ? 25.539 -3.890 -32.745 1.00 92.69 185 LEU A C 1
ATOM 1486 O O . LEU A 1 185 ? 24.391 -3.677 -32.373 1.00 92.69 185 LEU A O 1
ATOM 1490 N N . ALA A 1 186 ? 25.810 -4.812 -33.675 1.00 93.75 186 ALA A N 1
ATOM 1491 C CA . ALA A 1 186 ? 24.773 -5.652 -34.272 1.00 93.75 186 ALA A CA 1
ATOM 1492 C C . ALA A 1 186 ? 24.126 -6.610 -33.253 1.00 93.75 186 ALA A C 1
ATOM 1494 O O . ALA A 1 186 ? 22.933 -6.897 -33.344 1.00 93.75 186 ALA A O 1
ATOM 1495 N N . GLN A 1 187 ? 24.897 -7.125 -32.291 1.00 95.00 187 GLN A N 1
ATOM 1496 C CA . GLN A 1 187 ? 24.361 -7.928 -31.190 1.00 95.00 187 GLN A CA 1
ATOM 1497 C C . GLN A 1 187 ? 23.542 -7.076 -30.220 1.00 95.00 187 GLN A C 1
ATOM 1499 O O . GLN A 1 187 ? 22.469 -7.506 -29.807 1.00 95.00 187 GLN A O 1
ATOM 1504 N N . GLU A 1 188 ? 24.007 -5.868 -29.908 1.00 95.00 188 GLU A N 1
ATOM 1505 C CA . GLU A 1 188 ? 23.285 -4.928 -29.051 1.00 95.00 188 GLU A CA 1
ATOM 1506 C C . GLU A 1 188 ? 21.917 -4.563 -29.643 1.00 95.00 188 GLU A C 1
ATOM 1508 O O . GLU A 1 188 ? 20.911 -4.686 -28.949 1.00 95.00 188 GLU A O 1
ATOM 1513 N N . VAL A 1 189 ? 21.846 -4.251 -30.944 1.00 96.62 189 VAL A N 1
ATOM 1514 C CA . VAL A 1 189 ? 20.568 -4.018 -31.647 1.00 96.62 189 VAL A CA 1
ATOM 1515 C C . VAL A 1 189 ? 19.611 -5.198 -31.477 1.00 96.62 189 VAL A C 1
ATOM 1517 O O . VAL A 1 189 ? 18.451 -4.996 -31.131 1.00 96.62 189 VAL A O 1
ATOM 1520 N N . LYS A 1 190 ? 20.090 -6.437 -31.647 1.00 96.81 190 LYS A N 1
ATOM 1521 C CA . LYS A 1 190 ? 19.252 -7.636 -31.468 1.00 96.81 190 LYS A CA 1
ATOM 1522 C C . LYS A 1 190 ? 18.722 -7.777 -30.043 1.00 96.81 190 LYS A C 1
ATOM 1524 O O . LYS A 1 190 ? 17.614 -8.271 -29.858 1.00 96.81 190 LYS A O 1
ATOM 1529 N N . VAL A 1 191 ? 19.517 -7.419 -29.035 1.00 97.06 191 VAL A N 1
ATOM 1530 C CA . VAL A 1 191 ? 19.078 -7.458 -27.632 1.00 97.06 191 VAL A CA 1
ATOM 1531 C C . VAL A 1 191 ? 18.015 -6.392 -27.390 1.00 97.06 191 VAL A C 1
ATOM 1533 O O . VAL A 1 191 ? 16.961 -6.713 -26.852 1.00 97.06 191 VAL A O 1
ATOM 1536 N N . LEU A 1 192 ? 18.247 -5.164 -27.851 1.00 96.12 192 LEU A N 1
ATOM 1537 C CA . LEU A 1 192 ? 17.296 -4.064 -27.698 1.00 96.12 192 LEU A CA 1
ATOM 1538 C C . LEU A 1 192 ? 15.968 -4.337 -28.407 1.00 96.12 192 LEU A C 1
ATOM 1540 O O . LEU A 1 192 ? 14.920 -4.078 -27.828 1.00 96.12 192 LEU A O 1
ATOM 1544 N N . GLN A 1 193 ? 16.001 -4.926 -29.604 1.00 96.00 193 GLN A N 1
ATOM 1545 C CA . GLN A 1 193 ? 14.800 -5.363 -30.321 1.00 96.00 193 GLN A CA 1
ATOM 1546 C C . GLN A 1 193 ? 14.013 -6.407 -29.523 1.00 96.00 193 GLN A C 1
ATOM 1548 O O . GLN A 1 193 ? 12.807 -6.280 -29.377 1.00 96.00 193 GLN A O 1
ATOM 1553 N N . LYS A 1 194 ? 14.684 -7.390 -28.907 1.00 96.31 194 LYS A N 1
ATOM 1554 C CA . LYS A 1 194 ? 14.001 -8.362 -28.035 1.00 96.31 194 LYS A CA 1
ATOM 1555 C C . LYS A 1 194 ? 13.375 -7.713 -26.801 1.00 96.31 194 LYS A C 1
ATOM 1557 O O . LYS A 1 194 ? 12.276 -8.100 -26.411 1.00 96.31 194 LYS A O 1
ATOM 1562 N N . CYS A 1 195 ? 14.071 -6.766 -26.170 1.00 95.25 195 CYS A N 1
ATOM 1563 C CA . CYS A 1 195 ? 13.521 -6.014 -25.041 1.00 95.25 195 CYS A CA 1
ATOM 1564 C C . CYS A 1 195 ? 12.298 -5.198 -25.475 1.00 95.25 195 CYS A C 1
ATOM 1566 O O . CYS A 1 195 ? 11.278 -5.212 -24.792 1.00 95.25 195 CYS A O 1
ATOM 1568 N N . GLN A 1 196 ? 12.383 -4.553 -26.638 1.00 95.31 196 GLN A N 1
ATOM 1569 C CA . GLN A 1 196 ? 11.291 -3.806 -27.246 1.00 95.31 196 GLN A CA 1
ATOM 1570 C C . GLN A 1 196 ? 10.087 -4.704 -27.553 1.00 95.31 196 GLN A C 1
ATOM 1572 O O . GLN A 1 196 ? 8.983 -4.356 -27.155 1.00 95.31 196 GLN A O 1
ATOM 1577 N N . ASP A 1 197 ? 10.283 -5.870 -28.173 1.00 94.50 197 ASP A N 1
ATOM 1578 C CA . ASP A 1 197 ? 9.210 -6.832 -28.460 1.00 94.50 197 ASP A CA 1
ATOM 1579 C C . ASP A 1 197 ? 8.517 -7.302 -27.173 1.00 94.50 197 ASP A C 1
ATOM 1581 O O . ASP A 1 197 ? 7.289 -7.377 -27.097 1.00 94.50 197 ASP A O 1
ATOM 1585 N N . HIS A 1 198 ? 9.306 -7.601 -26.137 1.00 95.25 198 HIS A N 1
ATOM 1586 C CA . HIS A 1 198 ? 8.780 -8.021 -24.843 1.00 95.25 198 HIS A CA 1
ATOM 1587 C C . HIS A 1 198 ? 7.946 -6.919 -24.180 1.00 95.25 198 HIS A C 1
ATOM 1589 O O . HIS A 1 198 ? 6.829 -7.179 -23.727 1.00 95.25 198 HIS A O 1
ATOM 1595 N N . LEU A 1 199 ? 8.466 -5.690 -24.144 1.00 94.50 199 LEU A N 1
ATOM 1596 C CA . LEU A 1 199 ? 7.786 -4.562 -23.515 1.00 94.50 199 LEU A CA 1
ATOM 1597 C C . LEU A 1 199 ? 6.550 -4.127 -24.318 1.00 94.50 199 LEU A C 1
ATOM 1599 O O . LEU A 1 199 ? 5.509 -3.846 -23.732 1.00 94.50 199 LEU A O 1
ATOM 1603 N N . ALA A 1 200 ? 6.616 -4.171 -25.649 1.00 94.88 200 ALA A N 1
ATOM 1604 C CA . ALA A 1 200 ? 5.484 -3.922 -26.542 1.00 94.88 200 ALA A CA 1
ATOM 1605 C C . ALA A 1 200 ? 4.356 -4.930 -26.303 1.00 94.88 200 ALA A C 1
ATOM 1607 O O . ALA A 1 200 ? 3.188 -4.550 -26.207 1.00 94.88 200 ALA A O 1
ATOM 1608 N N . HIS A 1 201 ? 4.708 -6.207 -26.122 1.00 95.06 201 HIS A N 1
ATOM 1609 C CA . HIS A 1 201 ? 3.747 -7.243 -25.765 1.00 95.06 201 HIS A CA 1
ATOM 1610 C C . HIS A 1 201 ? 3.122 -7.005 -24.384 1.00 95.06 201 HIS A C 1
ATOM 1612 O O . HIS A 1 201 ? 1.902 -7.096 -24.258 1.00 95.06 201 HIS A O 1
ATOM 1618 N N . LYS A 1 202 ? 3.927 -6.646 -23.370 1.00 93.75 202 LYS A N 1
ATOM 1619 C CA . LYS A 1 202 ? 3.439 -6.286 -22.023 1.00 93.75 202 LYS A CA 1
ATOM 1620 C C . LYS A 1 202 ? 2.436 -5.128 -22.085 1.00 93.75 202 LYS A C 1
ATOM 1622 O O . LYS A 1 202 ? 1.403 -5.186 -21.428 1.00 93.75 202 LYS A O 1
ATOM 1627 N N . CYS A 1 203 ? 2.730 -4.111 -22.893 1.00 91.69 203 CYS A N 1
ATOM 1628 C CA . CYS A 1 203 ? 1.900 -2.913 -23.026 1.00 91.69 203 CYS A CA 1
ATOM 1629 C C . CYS A 1 203 ? 0.709 -3.084 -23.977 1.00 91.69 203 CYS A C 1
ATOM 1631 O O . CYS A 1 203 ? -0.141 -2.202 -24.030 1.00 91.69 203 CYS A O 1
ATOM 1633 N N . ALA A 1 204 ? 0.654 -4.177 -24.746 1.00 92.94 204 ALA A N 1
ATOM 1634 C CA . ALA A 1 204 ? -0.284 -4.362 -25.854 1.00 92.94 204 ALA A CA 1
ATOM 1635 C C . ALA A 1 204 ? -0.261 -3.198 -26.871 1.00 92.94 204 ALA A C 1
ATOM 1637 O O . ALA A 1 204 ? -1.305 -2.748 -27.344 1.00 92.94 204 ALA A O 1
ATOM 1638 N N . VAL A 1 205 ? 0.939 -2.715 -27.213 1.00 91.75 205 VAL A N 1
ATOM 1639 C CA . VAL A 1 205 ? 1.155 -1.599 -28.150 1.00 91.75 205 VAL A CA 1
ATOM 1640 C C . VAL A 1 205 ? 1.997 -2.053 -29.336 1.00 91.75 205 VAL A C 1
ATOM 1642 O O . VAL A 1 205 ? 2.973 -2.782 -29.178 1.00 91.75 205 VAL A O 1
ATOM 1645 N N . GLU A 1 206 ? 1.649 -1.586 -30.534 1.00 89.44 206 GLU A N 1
ATOM 1646 C CA . GLU A 1 206 ? 2.489 -1.761 -31.717 1.00 89.44 206 GLU A CA 1
ATOM 1647 C C . GLU A 1 206 ? 3.614 -0.726 -31.716 1.00 89.44 206 GLU A C 1
ATOM 1649 O O . GLU A 1 206 ? 3.362 0.478 -31.730 1.00 89.44 206 GLU A O 1
ATOM 1654 N N . VAL A 1 207 ? 4.865 -1.182 -31.746 1.00 85.81 207 VAL A N 1
ATOM 1655 C CA . VAL A 1 207 ? 6.064 -0.324 -31.714 1.00 85.81 207 VAL A CA 1
ATOM 1656 C C . VAL A 1 207 ? 6.027 0.787 -32.768 1.00 85.81 207 VAL A C 1
ATOM 1658 O O . VAL A 1 207 ? 6.437 1.915 -32.494 1.00 85.81 207 VAL A O 1
ATOM 1661 N N . ASP A 1 208 ? 5.518 0.487 -33.963 1.00 85.56 208 ASP A N 1
ATOM 1662 C CA . ASP A 1 208 ? 5.505 1.425 -35.085 1.00 85.56 208 ASP A CA 1
ATOM 1663 C C . ASP A 1 208 ? 4.496 2.565 -34.928 1.00 85.56 208 ASP A C 1
ATOM 1665 O O . ASP A 1 208 ? 4.664 3.615 -35.550 1.00 85.56 208 ASP A O 1
ATOM 1669 N N . SER A 1 209 ? 3.502 2.387 -34.055 1.00 87.19 209 SER A N 1
ATOM 1670 C CA . SER A 1 209 ? 2.479 3.391 -33.742 1.00 87.19 209 SER A CA 1
ATOM 1671 C C . SER A 1 209 ? 2.974 4.499 -32.803 1.00 87.19 209 SER A C 1
ATOM 1673 O O . SER A 1 209 ? 2.321 5.534 -32.675 1.00 87.19 209 SER A O 1
ATOM 1675 N N . LEU A 1 210 ? 4.130 4.305 -32.157 1.00 87.56 210 LEU A N 1
ATOM 1676 C CA . LEU A 1 210 ? 4.691 5.246 -31.191 1.00 87.56 210 LEU A CA 1
ATOM 1677 C C . LEU A 1 210 ? 5.263 6.498 -31.866 1.00 87.56 210 LEU A C 1
ATOM 1679 O O . LEU A 1 210 ? 5.897 6.424 -32.919 1.00 87.56 210 LEU A O 1
ATOM 1683 N N . GLU A 1 211 ? 5.115 7.649 -31.212 1.00 87.56 211 GLU A N 1
ATOM 1684 C CA . GLU A 1 211 ? 5.750 8.890 -31.651 1.00 87.56 211 GLU A CA 1
ATOM 1685 C C . GLU A 1 211 ? 7.273 8.815 -31.467 1.00 87.56 211 GLU A C 1
ATOM 1687 O O . GLU A 1 211 ? 7.791 8.514 -30.384 1.00 87.56 211 GLU A O 1
ATOM 1692 N N . ASP A 1 212 ? 7.998 9.141 -32.534 1.00 84.88 212 ASP A N 1
ATOM 1693 C CA . ASP A 1 212 ? 9.451 9.114 -32.555 1.00 84.88 212 ASP A CA 1
ATOM 1694 C C . ASP A 1 212 ? 10.070 10.217 -31.695 1.00 84.88 212 ASP A C 1
ATOM 1696 O O . ASP A 1 212 ? 9.778 11.398 -31.852 1.00 84.88 212 ASP A O 1
ATOM 1700 N N . ILE A 1 213 ? 11.034 9.839 -30.854 1.00 86.38 213 ILE A N 1
ATOM 1701 C CA . ILE A 1 213 ? 11.898 10.809 -30.181 1.00 86.38 213 ILE A CA 1
ATOM 1702 C C . ILE A 1 213 ? 12.935 11.315 -31.203 1.00 86.38 213 ILE A C 1
ATOM 1704 O O . ILE A 1 213 ? 13.672 10.486 -31.760 1.00 86.38 213 ILE A O 1
ATOM 1708 N N . PRO A 1 214 ? 13.044 12.635 -31.451 1.00 79.69 214 PRO A N 1
ATOM 1709 C CA . PRO A 1 214 ? 14.018 13.188 -32.383 1.00 79.69 214 PRO A CA 1
ATOM 1710 C C . PRO A 1 214 ? 15.453 12.800 -32.014 1.00 79.69 214 PRO A C 1
ATOM 1712 O O . PRO A 1 214 ? 15.880 12.868 -30.857 1.00 79.69 214 PRO A O 1
ATOM 1715 N N . SER A 1 215 ? 16.225 12.397 -33.019 1.00 67.00 215 SER A N 1
ATOM 1716 C CA . SER A 1 215 ? 17.659 12.164 -32.873 1.00 67.00 215 SER A CA 1
ATOM 1717 C C . SER A 1 215 ? 18.351 13.524 -32.826 1.00 67.00 215 SER A C 1
ATOM 1719 O O . SER A 1 215 ? 18.427 14.185 -33.852 1.00 67.00 215 SER A O 1
ATOM 1721 N N . ALA A 1 216 ? 18.908 13.908 -31.675 1.00 59.91 216 ALA A N 1
ATOM 1722 C CA . ALA A 1 216 ? 19.682 15.145 -31.465 1.00 59.91 216 ALA A CA 1
ATOM 1723 C C . ALA A 1 216 ? 21.029 15.190 -32.231 1.00 59.91 216 ALA A C 1
ATOM 1725 O O . ALA A 1 216 ? 22.029 15.683 -31.728 1.00 59.91 216 ALA A O 1
ATOM 1726 N N . ALA A 1 217 ? 21.089 14.616 -33.432 1.00 49.97 217 ALA A N 1
ATOM 1727 C CA . ALA A 1 217 ? 22.235 14.699 -34.331 1.00 49.97 217 ALA A CA 1
ATOM 1728 C C . ALA A 1 217 ? 22.296 16.050 -35.077 1.00 49.97 217 ALA A C 1
ATOM 1730 O O . ALA A 1 217 ? 23.111 16.186 -35.980 1.00 49.97 217 ALA A O 1
ATOM 1731 N N . GLU A 1 218 ? 21.442 17.012 -34.709 1.00 48.91 218 GLU A N 1
ATOM 1732 C CA . GLU A 1 218 ? 21.393 18.369 -35.271 1.00 48.91 218 GLU A CA 1
ATOM 1733 C C . GLU A 1 218 ? 22.010 19.436 -34.352 1.00 48.91 218 GLU A C 1
ATOM 1735 O O . GLU A 1 218 ? 22.158 20.577 -34.771 1.00 48.91 218 GLU A O 1
ATOM 1740 N N . GLU A 1 219 ? 22.425 19.091 -33.127 1.00 49.00 219 GLU A N 1
ATOM 1741 C CA . GLU A 1 219 ? 23.316 19.962 -32.353 1.00 49.00 219 GLU A CA 1
ATOM 1742 C C . GLU A 1 219 ? 24.751 19.671 -32.799 1.00 49.00 219 GLU A C 1
ATOM 1744 O O . GLU A 1 219 ? 25.353 18.666 -32.412 1.00 49.00 219 GLU A O 1
ATOM 1749 N N . GLU A 1 220 ? 25.230 20.518 -33.712 1.00 46.34 220 GLU A N 1
ATOM 1750 C CA . GLU A 1 220 ? 26.604 20.589 -34.199 1.00 46.34 220 GLU A CA 1
ATOM 1751 C C . GLU A 1 220 ? 27.590 20.452 -33.030 1.00 46.34 220 GLU A C 1
ATOM 1753 O O . GLU A 1 220 ? 27.534 21.208 -32.059 1.00 46.34 220 GLU A O 1
ATOM 1758 N N . ASP A 1 221 ? 28.504 19.481 -33.114 1.00 46.91 221 ASP A N 1
ATOM 1759 C CA . ASP A 1 221 ? 29.692 19.503 -32.263 1.00 46.91 221 ASP A CA 1
ATOM 1760 C C . ASP A 1 221 ? 30.440 20.811 -32.583 1.00 46.91 221 ASP A C 1
ATOM 1762 O O . ASP A 1 221 ? 30.780 21.012 -33.757 1.00 46.91 221 ASP A O 1
ATOM 1766 N N . PRO A 1 222 ? 30.716 21.701 -31.604 1.00 43.19 222 PRO A N 1
ATOM 1767 C CA . PRO A 1 222 ? 31.674 22.765 -31.843 1.00 43.19 222 PRO A CA 1
ATOM 1768 C C . PRO A 1 222 ? 32.990 22.101 -32.270 1.00 43.19 222 PRO A C 1
ATOM 1770 O O . PRO A 1 222 ? 33.361 21.067 -31.699 1.00 43.19 222 PRO A O 1
ATOM 1773 N N . PRO A 1 223 ? 33.679 22.619 -33.300 1.00 43.25 223 PRO A N 1
ATOM 1774 C CA . PRO A 1 223 ? 35.010 22.136 -33.609 1.00 43.25 223 PRO A CA 1
ATOM 1775 C C . PRO A 1 223 ? 35.863 22.355 -32.359 1.00 43.25 223 PRO A C 1
ATOM 1777 O O . PRO A 1 223 ? 36.030 23.492 -31.929 1.00 43.25 223 PRO A O 1
ATOM 1780 N N . ASP A 1 224 ? 36.353 21.273 -31.750 1.00 48.88 224 ASP A N 1
ATOM 1781 C CA . ASP A 1 224 ? 37.437 21.376 -30.777 1.00 48.88 224 ASP A CA 1
ATOM 1782 C C . ASP A 1 224 ? 38.607 22.049 -31.508 1.00 48.88 224 ASP A C 1
ATOM 1784 O O . ASP A 1 224 ? 39.232 21.448 -32.390 1.00 48.88 224 ASP A O 1
ATOM 1788 N N . GLU A 1 225 ? 38.843 23.318 -31.175 1.00 50.09 225 GLU A N 1
ATOM 1789 C CA . GLU A 1 225 ? 40.098 24.029 -31.390 1.00 50.09 225 GLU A CA 1
ATOM 1790 C C . GLU A 1 225 ? 41.175 23.318 -30.552 1.00 50.09 225 GLU A C 1
ATOM 1792 O O . GLU A 1 225 ? 41.540 23.760 -29.468 1.00 50.09 225 GLU A O 1
ATOM 1797 N N . GLU A 1 226 ? 41.651 22.160 -31.011 1.00 49.09 226 GLU A N 1
ATOM 1798 C CA . GLU A 1 226 ? 42.974 21.687 -30.611 1.00 49.09 226 GLU A CA 1
ATOM 1799 C C . GLU A 1 226 ? 43.973 22.422 -31.509 1.00 49.09 226 GLU A C 1
ATOM 1801 O O . GLU A 1 226 ? 44.086 22.125 -32.699 1.00 49.09 226 GLU A O 1
ATOM 1806 N N . GLU A 1 227 ? 44.602 23.444 -30.923 1.00 44.81 227 GLU A N 1
ATOM 1807 C CA . GLU A 1 227 ? 45.742 24.190 -31.448 1.00 44.81 227 GLU A CA 1
ATOM 1808 C C . GLU A 1 227 ? 46.732 23.232 -32.131 1.00 44.81 227 GLU A C 1
ATOM 1810 O O . GLU A 1 227 ? 47.257 22.303 -31.512 1.00 44.81 227 GLU A O 1
ATOM 1815 N N . ASP A 1 228 ? 46.974 23.461 -33.424 1.00 41.44 228 ASP A N 1
ATOM 1816 C CA . ASP A 1 228 ? 48.138 22.925 -34.121 1.00 41.44 228 ASP A CA 1
ATOM 1817 C C . ASP A 1 228 ? 49.385 23.553 -33.469 1.00 41.44 228 ASP A C 1
ATOM 1819 O O . ASP A 1 228 ? 49.863 24.610 -33.880 1.00 41.44 228 ASP A O 1
ATOM 1823 N N . GLU A 1 229 ? 49.919 22.917 -32.424 1.00 43.78 229 GLU A N 1
ATOM 1824 C CA . GLU A 1 229 ? 51.333 23.063 -32.086 1.00 43.78 229 GLU A CA 1
ATOM 1825 C C . GLU A 1 229 ? 52.130 22.381 -33.209 1.00 43.78 229 GLU A C 1
ATOM 1827 O O . GLU A 1 229 ? 52.431 21.185 -33.171 1.00 43.78 229 GLU A O 1
ATOM 1832 N N . GLU A 1 230 ? 52.413 23.147 -34.267 1.00 44.81 230 GLU A N 1
ATOM 1833 C CA . GLU A 1 230 ? 53.481 22.833 -35.211 1.00 44.81 230 GLU A CA 1
ATOM 1834 C C . GLU A 1 230 ? 54.812 22.817 -34.441 1.00 44.81 230 GLU A C 1
ATOM 1836 O O . GLU A 1 230 ? 55.456 23.844 -34.227 1.00 44.81 230 GLU A O 1
ATOM 1841 N N . GLU A 1 231 ? 55.232 21.625 -34.017 1.00 47.97 231 GLU A N 1
ATOM 1842 C CA . GLU A 1 231 ? 56.648 21.297 -33.872 1.00 47.97 231 GLU A CA 1
ATOM 1843 C C . GLU A 1 231 ? 57.296 21.379 -35.267 1.00 47.97 231 GLU A C 1
ATOM 1845 O O . GLU A 1 231 ? 57.311 20.401 -36.014 1.00 47.97 231 GLU A O 1
ATOM 1850 N N . ASP A 1 232 ? 57.817 22.553 -35.627 1.00 42.28 232 ASP A N 1
ATOM 1851 C CA . ASP A 1 232 ? 58.824 22.696 -36.684 1.00 42.28 232 ASP A CA 1
ATOM 1852 C C . ASP A 1 232 ? 60.204 22.855 -36.024 1.00 42.28 232 ASP A C 1
ATOM 1854 O O . ASP A 1 232 ? 60.712 23.956 -35.790 1.00 42.28 232 ASP A O 1
ATOM 1858 N N . GLU A 1 233 ? 60.801 21.720 -35.650 1.00 47.62 233 GLU A N 1
ATOM 1859 C CA . GLU A 1 233 ? 62.240 21.640 -35.400 1.00 47.62 233 GLU A CA 1
ATOM 1860 C C . GLU A 1 233 ? 62.991 21.623 -36.747 1.00 47.62 233 GLU A C 1
ATOM 1862 O O . GLU A 1 233 ? 63.085 20.598 -37.410 1.00 47.62 233 GLU A O 1
ATOM 1867 N N . GLY A 1 234 ? 63.499 22.808 -37.102 1.00 44.66 234 GLY A N 1
ATOM 1868 C CA . GLY A 1 234 ? 64.673 23.183 -37.910 1.00 44.66 234 GLY A CA 1
ATOM 1869 C C . GLY A 1 234 ? 65.355 22.232 -38.909 1.00 44.66 234 GLY A C 1
ATOM 1870 O O . GLY A 1 234 ? 65.699 21.106 -38.589 1.00 44.66 234 GLY A O 1
ATOM 1871 N N . GLU A 1 235 ? 65.800 22.807 -40.038 1.00 42.06 235 GLU A N 1
ATOM 1872 C CA . GLU A 1 235 ? 67.140 22.552 -40.603 1.00 42.06 235 GLU A CA 1
ATOM 1873 C C . GLU A 1 235 ? 67.585 23.647 -41.608 1.00 42.06 235 GLU A C 1
ATOM 1875 O O . GLU A 1 235 ? 66.870 23.996 -42.543 1.00 42.06 235 GLU A O 1
ATOM 1880 N N . GLU A 1 236 ? 68.800 24.158 -41.367 1.00 41.84 236 GLU A N 1
ATOM 1881 C CA . GLU A 1 236 ? 69.835 24.634 -42.310 1.00 41.84 236 GLU A CA 1
ATOM 1882 C C . GLU A 1 236 ? 69.575 25.748 -43.355 1.00 41.84 236 GLU A C 1
ATOM 1884 O O . GLU A 1 236 ? 68.977 25.542 -44.410 1.00 41.84 236 GLU A O 1
ATOM 1889 N N . ALA A 1 237 ? 70.261 26.886 -43.142 1.00 41.44 237 ALA A N 1
ATOM 1890 C CA . ALA A 1 237 ? 71.167 27.507 -44.125 1.00 41.44 237 ALA A CA 1
ATOM 1891 C C . ALA A 1 237 ? 72.241 28.366 -43.430 1.00 41.44 237 ALA A C 1
ATOM 1893 O O . ALA A 1 237 ? 71.871 29.185 -42.557 1.00 41.44 237 ALA A O 1
#

pLDDT: mean 89.13, std 15.28, range [41.44, 98.25]

Foldseek 3Di:
DPPVLVVLVVVLVVVVVVLVVVLVVLLVVL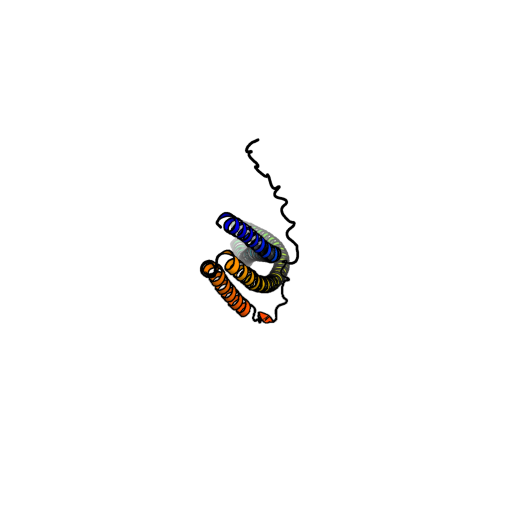VVQLVVLVVQLVVLVVVLVVLVVVLVVLVVVLVVLVVLLVVLVVVLVVLVVVLVVCVVVVVVVSNVVSVVVSVVSVVVNVVSVVVSVVSVVVSVVSVVVSVVSVVSSVVSVVSSVVSVLVSLLSLLLSLVVLLVVLVVSLVSCCVSPNNVVSVVSVVVSVVSVVVNVVSCVVNVHDSVPRDHDDDPPVPDDDPPPPDPPPPPDDDDD

Secondary structure (DSSP, 8-state):
-HHHHHHHHHHHHHHHHHHHHHHHHHHHHHHHHHHHHHHHHHHHHHHHHHHHHHHHHHHHHHHHHHHHHHHHHHHHHHHHHHHHHHHHTT-HHHHHHHHHHHHHHHHHHHHHHHHHHHHHHHHHHHHHHHHHHHHHHHHHHHHHHHHHHHHHHHHHHHHHHHHHHHHHHHHHHHHHH-GGGGHHHHHHHHHHHHHHHHHHHHHT--GGGSPPPP--TTS-PPP--------------

Organism: NCBI:txid1333877

Radius of gyration: 40.0 Å; chains: 1; bounding box: 104×45×105 Å